Protein 4EBG (pdb70)

Solvent-accessible surface area: 11412 Å² total

Nearest PDB structures (foldseek):
  4ebg-assembly1_A  TM=1.006E+00  e=3.855E-14  Staphylococcus aureus subsp. aureus Mu50
  7q3d-assembly1_A  TM=6.607E-01  e=1.659E+00  Homo sapiens
  8xbt-assembly1_N  TM=6.446E-01  e=2.262E+00  Homo sapiens
  2z43-assembly3_C  TM=5.749E-01  e=6.103E+00  Saccharolobus solfataricus P2
  4ebg-assembly1_A  TM=1.011E+00  e=1.155E-15  Staphylococcus aureus subsp. aureus Mu50

Secondary structure (DSSP, 8-state):
--HHHHHHHHHHHH--HHHHHHSTTB--S--GGGSEEEEEGGGTEEEEE---BTT----EEEEEEETTEEEE-TTS-TTT---S--SEEEE---/--HHHHHHHHHHHH--HHHHHHSTTB-S---GGGSEEEEEGGGTEEEEE---BTT----EEEEEEETTEEEE-TTS-TTT---S--SEEEE-----

B-factor: mean 19.64, std 8.48, range [7.22, 56.94]

CATH classification: 3.10.450.560

Radius of gyration: 19.84 Å; Cα contacts (8 Å, |Δi|>4): 373; chains: 2; bounding box: 35×47×58 Å

Sequence (190 aa):
GYQKDIDKKVYKEQNQNKIIASSKKVQQNTIIKTDIKKQEEDSNTHVYKDDGKKVIVIGIQLYKDRREKYYFAYEIKDGKAEEINREIDPIKYKDHKADYEDEENVEGYQKKDIDKVYKEQNQNKKIIASSKVQQNTIKTDIKQEDSNTHVYKDGKVIVIGIQLYKKDDRREKYYFAYEIKKDGKAEINREIDPIKYKDHKADYEDENVEEVE

InterPro domains:
  IPR028075 Domain of unknown function with cystatin-like fold DUF4467 [PF14729] (25-118)

Organism: Staphylococcus aureus (strain Mu50 / ATCC 700699) (NCBI:txid158878)

Structure (mmCIF, N/CA/C/O backbone):
data_4EBG
#
_entry.id   4EBG
#
_cell.length_a   32.244
_cell.length_b   35.058
_cell.length_c   50.073
_cell.angle_alpha   86.060
_cell.angle_beta   79.660
_cell.angle_gamma   71.600
#
_symmetry.space_group_name_H-M   'P 1'
#
loop_
_entity.id
_entity.type
_entity.pdbx_description
1 polymer 'Uncharacterized protein'
2 non-polymer 1,2-ETHANEDIOL
3 non-polymer 'PHOSPHATE ION'
4 water water
#
loop_
_atom_site.group_PDB
_atom_site.id
_atom_site.type_symbol
_atom_site.label_atom_id
_atom_site.label_alt_id
_atom_site.label_comp_id
_atom_site.label_asym_id
_atom_site.label_entity_id
_atom_site.label_seq_id
_atom_site.pdbx_PDB_ins_code
_atom_site.Cartn_x
_atom_site.Cartn_y
_atom_site.Cartn_z
_atom_site.occupancy
_atom_site.B_iso_or_equiv
_atom_site.auth_seq_id
_atom_site.auth_comp_id
_atom_site.auth_asym_id
_atom_site.auth_atom_id
_atom_site.pdbx_PDB_model_num
ATOM 1 N N . GLY A 1 1 ? 25.630 11.854 33.500 1.00 29.44 0 GLY A N 1
ATOM 2 C CA . GLY A 1 1 ? 26.064 12.638 32.316 1.00 25.26 0 GLY A CA 1
ATOM 3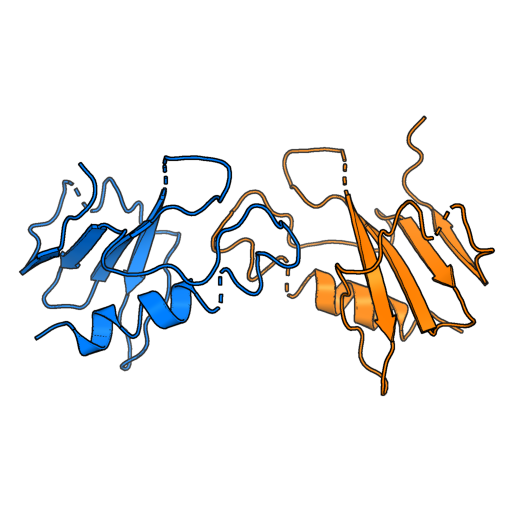 C C . GLY A 1 1 ? 25.762 11.963 31.001 1.00 19.67 0 GLY A C 1
ATOM 4 O O . GLY A 1 1 ? 25.223 10.845 30.935 1.00 23.57 0 GLY A O 1
ATOM 5 N N . TYR A 1 2 ? 26.107 12.670 29.918 1.00 17.74 25 TYR A N 1
ATOM 6 C CA . TYR A 1 2 ? 25.789 12.211 28.574 1.00 14.09 25 TYR A CA 1
ATOM 7 C C . TYR A 1 2 ? 27.015 11.979 27.706 1.00 14.09 25 TYR A C 1
ATOM 8 O O . TYR A 1 2 ? 26.869 11.620 26.543 1.00 14.28 25 TYR A O 1
ATOM 17 N N . GLN A 1 3 ? 28.222 12.176 28.237 1.00 13.49 26 GLN A N 1
ATOM 18 C CA . GLN A 1 3 ? 29.415 12.106 27.371 1.00 13.17 26 GLN A CA 1
ATOM 19 C C . GLN A 1 3 ? 29.619 10.694 26.794 1.00 12.53 26 GLN A C 1
ATOM 20 O O . GLN A 1 3 ? 30.082 10.524 25.675 1.00 12.94 26 GLN A O 1
ATOM 26 N N . LYS A 1 4 ? 29.361 9.663 27.586 1.00 11.82 27 LYS A N 1
ATOM 27 C CA . LYS A 1 4 ? 29.504 8.296 27.089 1.00 12.86 27 LYS A CA 1
ATOM 28 C C . LYS A 1 4 ? 28.641 8.097 25.853 1.00 13.40 27 LYS A C 1
ATOM 29 O O . LYS A 1 4 ? 29.079 7.543 24.851 1.00 14.83 27 LYS A O 1
ATOM 35 N N . ASP A 1 5 ? 27.414 8.595 25.915 1.00 11.35 28 ASP A N 1
ATOM 36 C CA . ASP A 1 5 ? 26.531 8.416 24.782 1.00 11.69 28 ASP A CA 1
ATOM 37 C C . ASP A 1 5 ? 26.887 9.345 23.643 1.00 9.66 28 ASP A C 1
ATOM 38 O O . ASP A 1 5 ? 26.750 8.979 22.479 1.00 10.79 28 ASP A O 1
ATOM 43 N N . ILE A 1 6 ? 27.290 10.577 23.919 1.00 10.02 29 ILE A N 1
ATOM 44 C CA . ILE A 1 6 ? 27.745 11.473 22.816 1.00 9.85 29 ILE A CA 1
ATOM 45 C C . ILE A 1 6 ? 28.920 10.812 22.091 1.00 10.04 29 ILE A C 1
ATOM 46 O O . ILE A 1 6 ? 28.996 10.802 20.858 1.00 9.97 29 ILE A O 1
ATOM 51 N N . ASP A 1 7 ? 29.846 10.238 22.833 1.00 10.96 30 ASP A N 1
ATOM 52 C CA . ASP A 1 7 ? 30.963 9.562 22.224 1.00 11.30 30 ASP A CA 1
ATOM 53 C C . ASP A 1 7 ? 30.518 8.397 21.358 1.00 10.96 30 ASP A C 1
ATOM 54 O O . ASP A 1 7 ? 31.052 8.206 20.262 1.00 11.89 30 ASP A O 1
ATOM 59 N N . LYS A 1 8 ? 29.536 7.633 21.802 1.00 11.79 31 LYS A N 1
ATOM 60 C CA A LYS A 1 8 ? 28.998 6.538 20.984 0.40 11.93 31 LYS A CA 1
ATOM 61 C CA B LYS A 1 8 ? 29.020 6.539 20.972 0.60 11.59 31 LYS A CA 1
ATOM 62 C C . LYS A 1 8 ? 28.425 7.085 19.662 1.00 11.24 31 LYS A C 1
ATOM 63 O O . LYS A 1 8 ? 28.549 6.480 18.610 1.00 11.35 31 LYS A O 1
ATOM 74 N N . VAL A 1 9 ? 27.745 8.231 19.728 1.00 10.05 32 VAL A N 1
ATOM 75 C CA . VAL A 1 9 ? 27.148 8.834 18.535 1.00 10.07 32 VAL A CA 1
ATOM 76 C C . VAL A 1 9 ? 28.228 9.245 17.549 1.00 11.25 32 VAL A C 1
ATOM 77 O O . VAL A 1 9 ? 28.122 8.941 16.370 1.00 10.72 32 VAL A O 1
ATOM 81 N N . TYR A 1 10 ? 29.263 9.964 18.010 1.00 11.03 33 TYR A N 1
ATOM 82 C CA . TYR A 1 10 ? 30.352 10.378 17.086 1.00 10.78 33 TYR A CA 1
ATOM 83 C C . TYR A 1 10 ? 31.080 9.171 16.524 1.00 10.80 33 TYR A C 1
ATOM 84 O O . TYR A 1 10 ? 31.483 9.159 15.380 1.00 11.77 33 TYR A O 1
ATOM 93 N N . LYS A 1 11 ? 31.263 8.107 17.302 1.00 11.27 34 LYS A N 1
ATOM 94 C CA . LYS A 1 11 ? 31.938 6.897 16.858 1.00 12.19 34 LYS A CA 1
ATOM 95 C C . LYS A 1 11 ? 31.111 6.328 15.699 1.00 12.15 34 LYS A C 1
ATOM 96 O O . LYS A 1 11 ? 31.636 5.968 14.668 1.00 13.55 34 LYS A O 1
ATOM 102 N N . GLU A 1 12 ? 29.807 6.202 15.913 1.00 12.35 35 GLU A N 1
ATOM 103 C CA . GLU A 1 12 ? 28.918 5.665 14.884 1.00 11.87 35 GLU A CA 1
ATOM 104 C C . GLU A 1 12 ? 28.884 6.530 13.636 1.00 11.13 35 GLU A C 1
ATOM 105 O O . GLU A 1 12 ? 28.959 6.019 12.528 1.00 12.08 35 GLU A O 1
ATOM 111 N N . GLN A 1 13 ? 28.792 7.837 13.809 1.00 11.74 36 GLN A N 1
ATOM 112 C CA . GLN A 1 13 ? 28.786 8.729 12.651 1.00 11.65 36 GLN A CA 1
ATOM 113 C C . GLN A 1 13 ? 30.075 8.547 11.868 1.00 12.87 36 GLN A C 1
ATOM 114 O O . GLN A 1 13 ? 30.054 8.480 10.633 1.00 13.47 36 GLN A O 1
ATOM 120 N N . ASN A 1 14 ? 31.200 8.474 12.556 1.00 11.47 37 ASN A N 1
ATOM 121 C CA . ASN A 1 14 ? 32.491 8.300 11.885 1.00 12.27 37 ASN A CA 1
ATOM 122 C C . ASN A 1 14 ? 32.652 6.991 11.182 1.00 12.23 37 ASN A C 1
ATOM 123 O O . ASN A 1 14 ? 33.210 6.943 10.108 1.00 13.44 37 ASN A O 1
ATOM 128 N N . GLN A 1 15 ? 32.108 5.929 11.754 1.00 13.55 38 GLN A N 1
ATOM 129 C CA . GLN A 1 15 ? 32.137 4.606 11.109 1.00 14.56 38 GLN A CA 1
ATOM 130 C C . GLN A 1 15 ? 31.356 4.646 9.799 1.00 14.29 38 GLN A C 1
ATOM 131 O O . GLN A 1 15 ? 31.809 4.153 8.738 1.00 15.40 38 GLN A O 1
ATOM 150 N N . ASN A 1 17 ? 30.584 7.398 8.064 1.00 13.28 40 ASN A N 1
ATOM 151 C CA . ASN A 1 17 ? 31.241 8.337 7.116 1.00 13.12 40 ASN A CA 1
ATOM 152 C C . ASN A 1 17 ? 32.456 7.715 6.452 1.00 13.61 40 ASN A C 1
ATOM 153 O O . ASN A 1 17 ? 32.705 7.960 5.273 1.00 14.20 40 ASN A O 1
ATOM 158 N N . LYS A 1 18 ? 33.171 6.894 7.177 1.00 14.17 41 LYS A N 1
ATOM 159 C CA . LYS A 1 18 ? 34.321 6.208 6.606 1.00 14.38 41 LYS A CA 1
ATOM 160 C C . LYS A 1 18 ? 33.906 5.328 5.426 1.00 15.33 41 LYS A C 1
ATOM 161 O O . LYS A 1 18 ? 34.571 5.316 4.387 1.00 17.93 41 LYS A O 1
ATOM 167 N N . ILE A 1 19 ? 32.856 4.551 5.615 1.00 15.12 42 ILE A N 1
ATOM 168 C CA A ILE A 1 19 ? 32.318 3.717 4.533 0.40 14.26 42 ILE A CA 1
ATOM 169 C CA B ILE A 1 19 ? 32.396 3.706 4.534 0.60 14.08 42 ILE A CA 1
ATOM 170 C C . ILE A 1 19 ? 31.830 4.570 3.408 1.00 13.75 42 ILE A C 1
ATOM 171 O O . ILE A 1 19 ? 32.098 4.321 2.234 1.00 15.48 42 ILE A O 1
ATOM 180 N N . ALA A 1 20 ? 31.010 5.558 3.736 1.00 14.09 43 ALA A N 1
ATOM 181 C CA . ALA A 1 20 ? 30.425 6.438 2.760 1.00 14.23 43 ALA A CA 1
ATOM 182 C C . ALA A 1 20 ? 31.483 7.084 1.883 1.00 13.46 43 ALA A C 1
ATOM 183 O O . ALA A 1 20 ? 31.268 7.215 0.669 1.00 14.94 43 ALA A O 1
ATOM 185 N N . SER A 1 21 ? 32.602 7.460 2.477 1.00 13.84 44 SER A N 1
ATOM 186 C CA A SER A 1 21 ? 33.678 8.159 1.764 0.50 14.08 44 SER A CA 1
ATOM 187 C CA B SER A 1 21 ? 33.621 8.184 1.715 0.50 14.49 44 SER A CA 1
ATOM 188 C C . SER A 1 21 ? 34.333 7.289 0.686 1.00 13.72 44 SER A C 1
ATOM 189 O O . SER A 1 21 ? 34.962 7.803 -0.216 1.00 15.49 44 SER A O 1
ATOM 194 N N . LYS A 1 22 ? 34.178 5.967 0.808 1.00 13.33 45 LYS A N 1
ATOM 195 C CA A LYS A 1 22 ? 34.682 5.049 -0.210 0.50 14.59 45 LYS A CA 1
ATOM 196 C CA B LYS A 1 22 ? 34.684 5.041 -0.206 0.50 14.62 45 LYS A CA 1
ATOM 197 C C . LYS A 1 22 ? 33.908 5.160 -1.503 1.00 14.37 45 LYS A C 1
ATOM 198 O O . LYS A 1 22 ? 34.475 4.960 -2.570 1.00 17.09 45 LYS A O 1
ATOM 209 N N . VAL A 1 23 ? 32.623 5.523 -1.410 1.00 13.88 46 VAL A N 1
ATOM 210 C CA . VAL A 1 23 ? 31.815 5.610 -2.609 1.00 14.27 46 VAL A CA 1
ATOM 211 C C . VAL A 1 23 ? 31.565 7.041 -3.012 1.00 14.70 46 VAL A C 1
ATOM 212 O O . VAL A 1 23 ? 31.198 7.258 -4.154 1.00 17.63 46 VAL A O 1
ATOM 216 N N . GLN A 1 24 ? 31.689 8.006 -2.090 1.00 14.55 47 GLN A N 1
ATOM 217 C CA A GLN A 1 24 ? 31.447 9.379 -2.362 0.50 15.27 47 GLN A CA 1
ATOM 218 C CA B GLN A 1 24 ? 31.476 9.438 -2.394 0.50 14.41 47 GLN A CA 1
ATOM 219 C C . GLN A 1 24 ? 32.521 10.160 -1.592 1.00 15.60 47 GLN A C 1
ATOM 220 O O . GLN A 1 24 ? 32.355 10.507 -0.412 1.00 16.23 47 GLN A O 1
ATOM 231 N N . ASN A 1 25 ? 33.675 10.394 -2.225 1.00 17.26 48 ASN A N 1
ATOM 232 C CA . ASN A 1 25 ? 34.853 10.814 -1.483 1.00 17.21 48 ASN A CA 1
ATOM 233 C C . ASN A 1 25 ? 34.884 12.234 -1.036 1.00 17.23 48 ASN A C 1
ATOM 234 O O . ASN A 1 25 ? 35.890 12.646 -0.472 1.00 18.37 48 ASN A O 1
ATOM 239 N N . THR A 1 26 ? 33.814 12.987 -1.271 1.00 18.22 49 THR A N 1
ATOM 240 C CA . THR A 1 26 ? 33.697 14.311 -0.644 1.00 19.30 49 THR A CA 1
ATOM 241 C C . THR A 1 26 ? 33.158 14.223 0.796 1.00 19.04 49 THR A C 1
ATOM 242 O O . THR A 1 26 ? 33.222 15.221 1.496 1.00 21.85 49 THR A O 1
ATOM 246 N N . ILE A 1 27 ? 32.700 13.048 1.237 1.00 18.50 50 ILE A N 1
ATOM 247 C CA A ILE A 1 27 ? 32.259 12.866 2.626 0.50 17.99 50 ILE A CA 1
ATOM 248 C CA B ILE A 1 27 ? 32.249 12.904 2.616 0.50 17.60 50 ILE A CA 1
ATOM 249 C C . ILE A 1 27 ? 33.455 12.951 3.559 1.00 18.31 50 ILE A C 1
ATOM 250 O O . ILE A 1 27 ? 34.469 12.251 3.377 1.00 19.01 50 ILE A O 1
ATOM 259 N N . LYS A 1 28 ? 33.350 13.798 4.574 1.00 17.41 51 LYS A N 1
ATOM 260 C CA . LYS A 1 28 ? 34.429 14.044 5.493 1.00 18.31 51 LYS A CA 1
ATOM 261 C C . LYS A 1 28 ? 34.493 12.941 6.534 1.00 18.43 51 LYS A C 1
ATOM 262 O O . LYS A 1 28 ? 33.455 12.496 7.067 1.00 17.23 51 LYS A O 1
ATOM 268 N N . THR A 1 29 ? 35.697 12.527 6.853 1.00 18.85 52 THR A N 1
ATOM 269 C CA . THR A 1 29 ? 35.886 11.488 7.848 1.00 17.57 52 THR A CA 1
ATOM 270 C C . THR A 1 29 ? 36.480 12.046 9.151 1.00 19.44 52 THR A C 1
ATOM 271 O O . THR A 1 29 ? 36.950 13.180 9.204 1.00 21.95 52 THR A O 1
ATOM 275 N N . ASP A 1 30 ? 36.437 11.262 10.210 1.00 21.49 53 ASP A N 1
ATOM 276 C CA . ASP A 1 30 ? 37.053 11.672 11.490 1.00 21.71 53 ASP A CA 1
ATOM 277 C C . ASP A 1 30 ? 36.587 13.044 12.002 1.00 20.34 53 ASP A C 1
ATOM 278 O O . ASP A 1 30 ? 37.342 13.937 12.385 1.00 22.61 53 ASP A O 1
ATOM 283 N N . ILE A 1 31 ? 35.279 13.139 12.046 1.00 16.14 54 ILE A N 1
ATOM 284 C CA . ILE A 1 31 ? 34.561 14.254 12.574 1.00 15.60 54 ILE A CA 1
ATOM 285 C C . ILE A 1 31 ? 34.745 14.374 14.081 1.00 15.80 54 ILE A C 1
ATOM 286 O O . ILE A 1 31 ? 34.570 13.392 14.762 1.00 17.41 54 ILE A O 1
ATOM 291 N N . LYS A 1 32 ? 35.053 15.574 14.555 1.00 15.34 55 LYS A N 1
ATOM 292 C CA A LYS A 1 32 ? 35.282 15.778 15.990 0.50 15.08 55 LYS A CA 1
ATOM 293 C CA B LYS A 1 32 ? 35.328 15.864 15.972 0.50 15.46 55 LYS A CA 1
ATOM 294 C C . LYS A 1 32 ? 34.182 16.612 16.608 1.00 14.36 55 LYS A C 1
ATOM 295 O O . LYS A 1 32 ? 33.647 17.561 16.007 1.00 15.69 55 LYS A O 1
ATOM 306 N N . GLN A 1 33 ? 33.809 16.224 17.830 1.00 16.37 56 GLN A N 1
ATOM 307 C CA . GLN A 1 33 ? 32.793 16.936 18.587 1.00 16.87 56 GLN A CA 1
ATOM 308 C C . GLN A 1 33 ? 33.072 18.437 18.737 1.00 17.72 56 GLN A C 1
ATOM 309 O O . GLN A 1 33 ? 32.162 19.261 18.654 1.00 17.05 56 GLN A O 1
ATOM 315 N N . GLU A 1 34 ? 34.344 18.781 18.930 1.00 18.98 57 GLU A N 1
ATOM 316 C CA A GLU A 1 34 ? 34.778 20.197 19.073 0.50 21.13 57 GLU A CA 1
ATOM 317 C CA B GLU A 1 34 ? 34.780 20.186 19.068 0.50 21.14 57 GLU A CA 1
ATOM 318 C C . GLU A 1 34 ? 34.562 21.052 17.816 1.00 21.90 57 GLU A C 1
ATOM 319 O O . GLU A 1 34 ? 34.527 22.294 17.883 1.00 22.93 57 GLU A O 1
ATOM 330 N N . ASP A 1 35 ? 34.430 20.418 16.674 1.00 19.65 58 ASP A N 1
ATOM 331 C CA . ASP A 1 35 ? 34.102 21.121 15.433 1.00 18.80 58 ASP A CA 1
ATOM 332 C C . ASP A 1 35 ? 32.656 21.041 15.001 1.00 16.66 58 ASP A C 1
ATOM 333 O O . ASP A 1 35 ? 32.321 21.378 13.856 1.00 17.92 58 ASP A O 1
ATOM 338 N N . SER A 1 36 ? 31.807 20.567 15.925 1.00 16.09 59 SER A N 1
ATOM 339 C CA . SER A 1 36 ? 30.440 20.231 15.627 1.00 15.87 59 SER A CA 1
ATOM 340 C C . SER A 1 36 ? 29.531 20.802 16.692 1.00 14.35 59 SER A C 1
ATOM 341 O O . SER A 1 36 ? 30.002 21.368 17.694 1.00 16.82 59 SER A O 1
ATOM 344 N N . ASN A 1 37 ? 28.234 20.717 16.462 1.00 14.47 60 ASN A N 1
ATOM 345 C CA . ASN A 1 37 ? 27.208 21.127 17.442 1.00 14.15 60 ASN A CA 1
ATOM 346 C C . ASN A 1 37 ? 26.527 19.857 17.932 1.00 12.21 60 ASN A C 1
ATOM 347 O O . ASN A 1 37 ? 26.197 18.989 17.128 1.00 15.17 60 ASN A O 1
ATOM 352 N N . THR A 1 38 ? 26.333 19.771 19.252 1.00 12.30 61 THR A N 1
ATOM 353 C CA . THR A 1 38 ? 25.683 18.626 19.856 1.00 12.32 61 THR A CA 1
ATOM 354 C C . THR A 1 38 ? 24.635 19.106 20.832 1.00 11.59 61 THR A C 1
ATOM 355 O O . THR A 1 38 ? 24.900 20.006 21.648 1.00 13.54 61 THR A O 1
ATOM 359 N N . HIS A 1 39 ? 23.464 18.496 20.756 1.00 11.65 62 HIS A N 1
ATOM 360 C CA . HIS A 1 39 ? 22.373 18.728 21.684 1.00 11.77 62 HIS A CA 1
ATOM 361 C C . HIS A 1 39 ? 21.826 17.400 22.131 1.00 10.16 62 HIS A C 1
ATOM 362 O O . HIS A 1 39 ? 21.611 16.535 21.340 1.00 11.16 62 HIS A O 1
ATOM 369 N N . VAL A 1 40 ? 21.588 17.296 23.450 1.00 9.97 63 VAL A N 1
ATOM 370 C CA . VAL A 1 40 ? 21.022 16.112 24.072 1.00 10.24 63 VAL A CA 1
ATOM 371 C C . VAL A 1 40 ? 19.615 16.422 24.581 1.00 10.09 63 VAL A C 1
ATOM 372 O O . VAL A 1 40 ? 19.380 17.469 25.190 1.00 11.26 63 VAL A O 1
ATOM 376 N N . TYR A 1 41 ? 18.700 15.519 24.305 1.00 10.63 64 TYR A N 1
ATOM 377 C CA . TYR A 1 41 ? 17.293 15.624 24.673 1.00 10.98 64 TYR A CA 1
ATOM 378 C C . TYR A 1 41 ? 16.837 14.395 25.371 1.00 11.09 64 TYR A C 1
ATOM 379 O O . TYR A 1 41 ? 17.452 13.321 25.305 1.00 11.63 64 TYR A O 1
ATOM 388 N N . LYS A 1 42 ? 15.702 14.503 26.056 1.00 13.66 65 LYS A N 1
ATOM 389 C CA . LYS A 1 42 ? 15.035 13.375 26.679 1.00 15.96 65 LYS A CA 1
ATOM 390 C C . LYS A 1 42 ? 15.968 12.585 27.589 1.00 14.42 65 LYS A C 1
ATOM 391 O O . LYS A 1 42 ? 16.018 11.344 27.564 1.00 15.53 65 LYS A O 1
ATOM 397 N N . ASP A 1 43 ? 16.677 13.337 28.431 1.00 16.14 66 ASP A N 1
ATOM 398 C CA A ASP A 1 43 ? 17.631 12.775 29.359 0.70 19.30 66 ASP A CA 1
ATOM 399 C CA B ASP A 1 43 ? 17.655 12.803 29.376 0.30 17.96 66 ASP A CA 1
ATOM 400 C C . ASP A 1 43 ? 18.598 11.798 28.710 1.00 16.66 66 ASP A C 1
ATOM 401 O O . ASP A 1 43 ? 18.995 10.808 29.320 1.00 19.71 66 ASP A O 1
ATOM 410 N N . GLY A 1 44 ? 18.997 12.103 27.462 1.00 14.49 67 GLY A N 1
ATOM 411 C CA . GLY A 1 44 ? 19.975 11.317 26.781 1.00 15.88 67 GLY A CA 1
ATOM 412 C C . GLY A 1 44 ? 19.434 10.336 25.760 1.00 13.65 67 GLY A C 1
ATOM 413 O O . GLY A 1 44 ? 20.226 9.691 25.063 1.00 15.62 67 GLY A O 1
ATOM 414 N N . LYS A 1 45 ? 18.115 10.210 25.635 1.00 13.34 68 LYS A N 1
ATOM 415 C CA A LYS A 1 45 ? 17.511 9.241 24.702 0.50 13.22 68 LYS A CA 1
ATOM 416 C CA B LYS A 1 45 ? 17.574 9.218 24.712 0.50 13.46 68 LYS A CA 1
ATOM 417 C C . LYS A 1 45 ? 17.668 9.650 23.245 1.00 12.46 68 LYS A 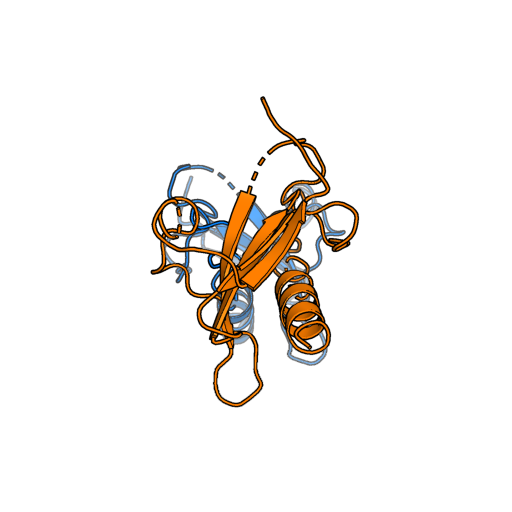C 1
ATOM 418 O O . LYS A 1 45 ? 17.642 8.806 22.364 1.00 13.51 68 LYS A O 1
ATOM 429 N N . VAL A 1 46 ? 17.750 10.964 23.015 1.00 10.85 69 VAL A N 1
ATOM 430 C CA . VAL A 1 46 ? 17.893 11.476 21.658 1.00 11.84 69 VAL A CA 1
ATOM 431 C C . VAL A 1 46 ? 19.030 12.484 21.672 1.00 10.84 69 VAL A C 1
ATOM 432 O O . VAL A 1 46 ? 19.079 13.360 22.533 1.00 11.64 69 VAL A O 1
ATOM 436 N N . ILE A 1 47 ? 19.943 12.360 20.711 1.00 9.83 70 ILE A N 1
ATOM 437 C CA . ILE A 1 47 ? 21.094 13.222 20.552 1.00 9.72 70 ILE A CA 1
ATOM 438 C C . ILE A 1 47 ? 21.128 13.709 19.127 1.00 9.55 70 ILE A C 1
ATOM 439 O O . ILE A 1 47 ? 21.044 12.887 18.226 1.00 10.84 70 ILE A O 1
ATOM 444 N N . VAL A 1 48 ? 21.174 15.017 18.930 1.00 10.10 71 VAL A N 1
ATOM 445 C CA . VAL A 1 48 ? 21.218 15.581 17.595 1.00 10.71 71 VAL A CA 1
ATOM 446 C C . VAL A 1 48 ? 22.541 16.279 17.410 1.00 10.20 71 VAL A C 1
ATOM 447 O O . VAL A 1 48 ? 22.960 17.095 18.243 1.00 12.03 71 VAL A O 1
ATOM 451 N N . ILE A 1 49 ? 23.228 15.924 16.333 1.00 10.74 72 ILE A N 1
ATOM 452 C CA . ILE A 1 49 ? 24.516 16.477 15.987 1.00 12.16 72 ILE A CA 1
ATOM 453 C C . ILE A 1 49 ? 24.454 17.196 14.668 1.00 12.60 72 ILE A C 1
ATOM 454 O O . ILE A 1 49 ? 23.728 16.834 13.752 1.00 13.23 72 ILE A O 1
ATOM 459 N N . GLY A 1 50 ? 25.210 18.267 14.637 1.00 13.44 73 GLY A N 1
ATOM 460 C CA . GLY A 1 50 ? 25.423 19.055 13.419 1.00 14.04 73 GLY A CA 1
ATOM 461 C C . GLY A 1 50 ? 26.879 19.068 13.054 1.00 13.19 73 GLY A C 1
ATOM 462 O O . GLY A 1 50 ? 27.725 19.474 13.869 1.00 14.15 73 GLY A O 1
ATOM 463 N N . ILE A 1 51 ? 27.187 18.591 11.845 1.00 13.49 74 ILE A N 1
ATOM 464 C CA . ILE A 1 51 ? 28.548 18.311 11.476 1.00 13.45 74 ILE A CA 1
ATOM 465 C C . ILE A 1 51 ? 28.849 18.845 10.068 1.00 13.16 74 ILE A C 1
ATOM 466 O O . ILE A 1 51 ? 27.952 19.012 9.222 1.00 13.91 74 ILE A O 1
ATOM 471 N N . GLN A 1 52 ? 30.137 19.053 9.818 1.00 15.19 75 GLN A N 1
ATOM 472 C CA . GLN A 1 52 ? 30.622 19.327 8.456 1.00 16.13 75 GLN A CA 1
ATOM 473 C C . GLN A 1 52 ? 30.705 18.027 7.679 1.00 16.84 75 GLN A C 1
ATOM 474 O O . GLN A 1 52 ? 31.733 17.373 7.638 1.00 18.24 75 GLN A O 1
ATOM 480 N N . LEU A 1 53 ? 29.592 17.645 7.087 1.00 15.87 76 LEU A N 1
ATOM 481 C CA . LEU A 1 53 ? 29.487 16.353 6.391 1.00 16.19 76 LEU A CA 1
ATOM 482 C C . LEU A 1 53 ? 30.409 16.265 5.180 1.00 14.47 76 LEU A C 1
ATOM 483 O O . LEU A 1 53 ? 30.916 15.195 4.858 1.00 16.95 76 LEU A O 1
ATOM 488 N N . TYR A 1 54 ? 30.579 17.377 4.492 1.00 15.52 77 TYR A N 1
ATOM 489 C CA . TYR A 1 54 ? 31.304 17.396 3.223 1.00 16.56 77 TYR A CA 1
ATOM 490 C C . TYR A 1 54 ? 32.571 18.198 3.343 1.00 18.62 77 TYR A C 1
ATOM 491 O O . TYR A 1 54 ? 32.558 19.287 3.873 1.00 20.15 77 TYR A O 1
ATOM 500 N N . LYS A 1 55 ? 33.655 17.638 2.814 1.00 20.34 78 LYS A N 1
ATOM 501 C CA . LYS A 1 55 ? 34.931 18.341 2.710 1.00 23.16 78 LYS A CA 1
ATOM 502 C C . LYS A 1 55 ? 34.816 19.626 1.869 1.00 23.25 78 LYS A C 1
ATOM 503 O O . LYS A 1 55 ? 35.515 20.601 2.129 1.00 28.34 78 LYS A O 1
ATOM 509 N N . ASP A 1 56 ? 33.929 19.622 0.871 1.00 26.32 79 ASP A N 1
ATOM 510 C CA . ASP A 1 56 ? 33.811 20.741 -0.075 1.00 30.05 79 ASP A CA 1
ATOM 511 C C . ASP A 1 56 ? 32.655 21.729 0.225 1.00 29.22 79 ASP A C 1
ATOM 512 O O . ASP A 1 56 ? 32.437 22.672 -0.553 1.00 33.10 79 ASP A O 1
ATOM 517 N N . ARG A 1 57 ? 31.961 21.558 1.362 1.00 28.42 80 ARG A N 1
ATOM 518 C CA A ARG A 1 57 ? 30.941 22.515 1.845 0.50 26.92 80 ARG A CA 1
ATOM 519 C CA B ARG A 1 57 ? 30.971 22.537 1.842 0.50 27.81 80 ARG A CA 1
ATOM 520 C C . ARG A 1 57 ? 31.206 22.920 3.316 1.00 26.69 80 ARG A C 1
ATOM 521 O O . ARG A 1 57 ? 31.521 22.087 4.137 1.00 25.36 80 ARG A O 1
ATOM 536 N N . GLU A 1 58 ? 31.048 24.208 3.640 1.00 25.60 81 GLU A N 1
ATOM 537 C CA . GLU A 1 58 ? 31.169 24.738 5.023 1.00 26.94 81 GLU A CA 1
ATOM 538 C C . GLU A 1 58 ? 29.927 24.389 5.889 1.00 25.53 81 GLU A C 1
ATOM 539 O O . GLU A 1 58 ? 29.972 24.380 7.123 1.00 27.83 81 GLU A O 1
ATOM 545 N N . LYS A 1 59 ? 28.840 24.090 5.196 1.00 23.76 82 LYS A N 1
ATOM 546 C CA . LYS A 1 59 ? 27.514 23.910 5.741 1.00 23.50 82 LYS A CA 1
ATOM 547 C C . LYS A 1 59 ? 27.469 22.767 6.758 1.00 19.88 82 LYS A C 1
ATOM 548 O O . LYS A 1 59 ? 28.097 21.719 6.569 1.00 18.89 82 LYS A O 1
ATOM 572 N N . TYR A 1 61 ? 25.369 19.859 8.564 1.00 16.48 84 TYR A N 1
ATOM 573 C CA . TYR A 1 61 ? 24.310 18.901 8.289 1.00 14.53 84 TYR A CA 1
ATOM 574 C C . TYR A 1 61 ? 23.969 18.189 9.595 1.00 13.18 84 TYR A C 1
ATOM 575 O O . TYR A 1 61 ? 24.878 17.848 10.363 1.00 15.14 84 TYR A O 1
ATOM 584 N N . TYR A 1 62 ? 22.701 17.977 9.816 1.00 14.47 85 TYR A N 1
ATOM 585 C CA . TYR A 1 62 ? 22.202 17.492 11.086 1.00 14.50 85 TYR A CA 1
ATOM 586 C C . TYR A 1 62 ? 21.674 16.087 10.998 1.00 13.87 85 TYR A C 1
ATOM 587 O O . TYR A 1 62 ? 21.073 15.669 10.007 1.00 14.53 85 TYR A O 1
ATOM 596 N N . PHE A 1 63 ? 21.887 15.379 12.077 1.00 12.55 86 PHE A N 1
ATOM 597 C CA . PHE A 1 63 ? 21.503 14.011 12.192 1.00 11.73 86 PHE A CA 1
ATOM 598 C C . PHE A 1 63 ? 21.002 13.718 13.612 1.00 10.80 86 PHE A C 1
ATOM 599 O O . PHE A 1 63 ? 21.620 14.152 14.595 1.00 12.88 86 PHE A O 1
ATOM 607 N N . ALA A 1 64 ? 19.902 12.973 13.721 1.00 12.36 87 ALA A N 1
ATOM 608 C CA . ALA A 1 64 ? 19.345 12.605 15.009 1.00 10.40 87 ALA A CA 1
ATOM 609 C C . ALA A 1 64 ? 19.651 11.148 15.296 1.00 10.63 87 ALA A C 1
ATOM 610 O O . ALA A 1 64 ? 19.463 10.264 14.420 1.00 12.25 8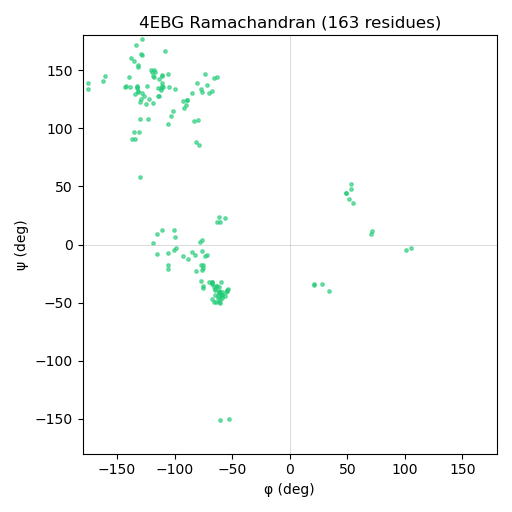7 ALA A O 1
ATOM 612 N N . TYR A 1 65 ? 20.077 10.885 16.522 1.00 10.67 88 TYR A N 1
ATOM 613 C CA . TYR A 1 65 ? 20.372 9.564 16.998 1.00 10.73 88 TYR A CA 1
ATOM 614 C C . TYR A 1 65 ? 19.492 9.247 18.196 1.00 10.31 88 TYR A C 1
ATOM 615 O O . TYR A 1 65 ? 19.209 10.120 19.008 1.00 11.40 88 TYR A O 1
ATOM 624 N N . GLU A 1 66 ? 19.197 7.961 18.331 1.00 11.39 89 GLU A N 1
ATOM 625 C CA . GLU A 1 66 ? 18.568 7.453 19.533 1.00 11.58 89 GLU A CA 1
ATOM 626 C C . GLU A 1 66 ? 19.526 6.538 20.255 1.00 12.09 89 GLU A C 1
ATOM 627 O O . GLU A 1 66 ? 20.287 5.809 19.604 1.00 14.03 89 GLU A O 1
ATOM 633 N N . ILE A 1 67 ? 19.527 6.577 21.597 1.00 11.86 90 ILE A N 1
ATOM 634 C CA . ILE A 1 67 ? 20.287 5.637 22.402 1.00 11.85 90 ILE A CA 1
ATOM 635 C C . ILE A 1 67 ? 19.310 4.616 22.904 1.00 12.79 90 ILE A C 1
ATOM 636 O O . ILE A 1 67 ? 18.348 4.941 23.634 1.00 13.93 90 ILE A O 1
ATOM 641 N N . LYS A 1 68 ? 19.515 3.389 22.437 1.00 13.11 91 LYS A N 1
ATOM 642 C CA . LYS A 1 68 ? 18.640 2.249 22.742 1.00 16.54 91 LYS A CA 1
ATOM 643 C C . LYS A 1 68 ? 19.529 1.066 23.094 1.00 15.87 91 LYS A C 1
ATOM 644 O O . LYS A 1 68 ? 20.457 0.745 22.348 1.00 16.07 91 LYS A O 1
ATOM 650 N N . ASP A 1 69 ? 19.248 0.418 24.221 1.00 14.20 92 ASP A N 1
ATOM 651 C CA . ASP A 1 69 ? 20.018 -0.761 24.655 1.00 17.28 92 ASP A CA 1
ATOM 652 C C . ASP A 1 69 ? 21.511 -0.434 24.722 1.00 16.43 92 ASP A C 1
ATOM 653 O O . ASP A 1 69 ? 22.364 -1.254 24.385 1.00 19.02 92 ASP A O 1
ATOM 658 N N . GLY A 1 70 ? 21.826 0.792 25.131 1.00 14.66 93 GLY A N 1
ATOM 659 C CA . GLY A 1 70 ? 23.230 1.224 25.219 1.00 14.47 93 GLY A CA 1
ATOM 660 C C . GLY A 1 70 ? 23.940 1.457 23.892 1.00 16.81 93 GLY A C 1
ATOM 661 O O . GLY A 1 70 ? 25.162 1.563 23.886 1.00 18.55 93 GLY A O 1
ATOM 662 N N . LYS A 1 71 ? 23.213 1.499 22.785 1.00 15.48 94 LYS A N 1
ATOM 663 C CA . LYS A 1 71 ? 23.794 1.710 21.437 1.00 14.96 94 LYS A CA 1
ATOM 664 C C . LYS A 1 71 ? 23.262 2.963 20.819 1.00 12.99 94 LYS A C 1
ATOM 665 O O . LYS A 1 71 ? 22.105 3.285 20.982 1.00 14.99 94 LYS A O 1
ATOM 671 N N . ALA A 1 72 ? 24.105 3.644 20.070 1.00 12.70 95 ALA A N 1
ATOM 672 C CA . ALA A 1 72 ? 23.708 4.826 19.310 1.00 12.57 95 ALA A CA 1
ATOM 673 C C . ALA A 1 72 ? 23.235 4.372 17.925 1.00 12.96 95 ALA A C 1
ATOM 674 O O . ALA A 1 72 ? 23.988 3.705 17.203 1.00 18.49 95 ALA A O 1
ATOM 676 N N . GLU A 1 73 ? 22.031 4.751 17.573 1.00 12.91 96 GLU A N 1
ATOM 677 C CA A GLU A 1 73 ? 21.436 4.356 16.295 0.40 15.68 96 GLU A CA 1
ATOM 678 C CA B GLU A 1 73 ? 21.411 4.336 16.326 0.60 15.24 96 GLU A CA 1
ATOM 679 C C . GLU A 1 73 ? 20.872 5.579 15.614 1.00 14.75 96 GLU A C 1
ATOM 680 O O . GLU A 1 73 ? 20.022 6.262 16.170 1.00 15.54 96 GLU A O 1
ATOM 691 N N . ILE A 1 74 ? 21.351 5.853 14.397 1.00 14.35 97 ILE A N 1
ATOM 692 C CA . ILE A 1 74 ? 20.887 6.976 13.629 1.00 14.00 97 ILE A CA 1
ATOM 693 C C . ILE A 1 74 ? 19.426 6.728 13.281 1.00 13.40 97 ILE A C 1
ATOM 694 O O . ILE A 1 74 ? 19.020 5.609 13.053 1.00 14.71 97 ILE A O 1
ATOM 699 N N . ASN A 1 75 ? 18.632 7.795 13.275 1.00 13.31 98 ASN A N 1
ATOM 700 C CA . ASN A 1 75 ? 17.271 7.725 12.868 1.00 14.02 98 ASN A CA 1
ATOM 701 C C . ASN A 1 75 ? 16.930 8.813 11.872 1.00 13.46 98 ASN A C 1
ATOM 702 O O . ASN A 1 75 ? 16.619 9.938 12.238 1.00 14.84 98 ASN A O 1
ATOM 707 N N . ARG A 1 76 ? 16.967 8.467 10.592 1.00 15.06 99 ARG A N 1
ATOM 708 C CA . ARG A 1 76 ? 16.682 9.408 9.512 1.00 15.91 99 ARG A CA 1
ATOM 709 C C . ARG A 1 76 ? 15.195 9.772 9.365 1.00 17.08 99 ARG A C 1
ATOM 710 O O . ARG A 1 76 ? 14.855 10.627 8.595 1.00 19.37 99 ARG A O 1
ATOM 718 N N . GLU A 1 77 ? 14.319 9.077 10.070 1.00 16.42 100 GLU A N 1
ATOM 719 C CA . GLU A 1 77 ? 12.915 9.446 10.085 1.00 19.09 100 GLU A CA 1
ATOM 720 C C . GLU A 1 77 ? 12.655 10.655 10.980 1.00 19.38 100 GLU A C 1
ATOM 721 O O . GLU A 1 77 ? 11.591 11.278 10.872 1.00 23.74 100 GLU A O 1
ATOM 727 N N . ILE A 1 78 ? 13.587 10.994 11.874 1.00 17.31 101 ILE A N 1
ATOM 728 C CA . ILE A 1 78 ? 13.458 12.211 12.672 1.00 18.54 101 ILE A CA 1
ATOM 729 C C . ILE A 1 78 ? 14.004 13.393 11.882 1.00 18.61 101 ILE A C 1
ATOM 730 O O . ILE A 1 78 ? 15.095 13.317 11.316 1.00 20.58 101 ILE A O 1
ATOM 735 N N . ASP A 1 79 ? 13.237 14.475 11.800 1.00 19.45 102 ASP A N 1
ATOM 736 C CA . ASP A 1 79 ? 13.696 15.726 11.216 1.00 17.91 102 ASP A CA 1
ATOM 737 C C . ASP A 1 79 ? 14.470 16.459 12.321 1.00 18.66 102 ASP A C 1
ATOM 738 O O . ASP A 1 79 ? 13.876 16.921 13.286 1.00 19.57 102 ASP A O 1
ATOM 743 N N . PRO A 1 80 ? 15.806 16.504 12.217 1.00 17.18 103 PRO A N 1
ATOM 744 C CA . PRO A 1 80 ? 16.570 16.958 13.381 1.00 16.71 103 PRO A CA 1
ATOM 745 C C . PRO A 1 80 ? 16.406 18.454 13.667 1.00 18.35 103 PRO A C 1
ATOM 746 O O . PRO A 1 80 ? 16.463 18.871 14.840 1.00 18.70 103 PRO A O 1
ATOM 750 N N . ILE A 1 81 ? 16.213 19.259 12.625 1.00 18.80 104 ILE A N 1
ATOM 751 C CA . ILE A 1 81 ? 16.103 20.713 12.794 1.00 21.92 104 ILE A CA 1
ATOM 752 C C . ILE A 1 81 ? 14.814 21.026 13.548 1.00 20.68 104 ILE A C 1
ATOM 753 O O . ILE A 1 81 ? 14.776 21.803 14.495 1.00 22.36 104 ILE A O 1
ATOM 758 N N . LYS A 1 82 ? 13.727 20.400 13.106 1.00 21.17 105 LYS A N 1
ATOM 759 C CA . LYS A 1 82 ? 12.463 20.480 13.799 1.00 21.11 105 LYS A CA 1
ATOM 760 C C . LYS A 1 82 ? 12.526 19.912 15.221 1.00 21.02 105 LYS A C 1
ATOM 761 O O . LYS A 1 82 ? 11.983 20.481 16.161 1.00 21.11 105 LYS A O 1
ATOM 767 N N . TYR A 1 83 ? 13.209 18.791 15.382 1.00 18.45 106 TYR A N 1
ATOM 768 C CA . TYR A 1 83 ? 13.360 18.191 16.731 1.00 17.46 106 TYR A CA 1
ATOM 769 C C . TYR A 1 83 ? 13.977 19.198 17.717 1.00 17.76 106 TYR A C 1
ATOM 770 O O . TYR A 1 83 ? 13.474 19.390 18.832 1.00 18.06 106 TYR A O 1
ATOM 787 N N . LYS A 1 85 ? 13.933 22.430 17.487 1.00 20.46 108 LYS A N 1
ATOM 788 C CA . LYS A 1 85 ? 13.029 23.572 17.674 1.00 22.72 108 LYS A CA 1
ATOM 789 C C . LYS A 1 85 ? 11.971 23.247 18.706 1.00 21.74 108 LYS A C 1
ATOM 790 O O . LYS A 1 85 ? 11.562 24.117 19.504 1.00 25.52 108 LYS A O 1
ATOM 796 N N . ASP A 1 86 ? 11.562 21.989 18.730 1.00 21.56 109 ASP A N 1
ATOM 797 C CA . ASP A 1 86 ? 10.411 21.541 19.464 1.00 23.74 109 ASP A CA 1
ATOM 798 C C . ASP A 1 86 ? 10.699 20.903 20.828 1.00 19.89 109 ASP A C 1
ATOM 799 O O . ASP A 1 86 ? 9.772 20.531 21.546 1.00 22.03 109 ASP A O 1
ATOM 804 N N . HIS A 1 87 ? 11.975 20.758 21.193 1.00 18.43 110 HIS A N 1
ATOM 805 C CA . HIS A 1 87 ? 12.327 20.127 22.462 1.00 18.00 110 HIS A CA 1
ATOM 806 C C .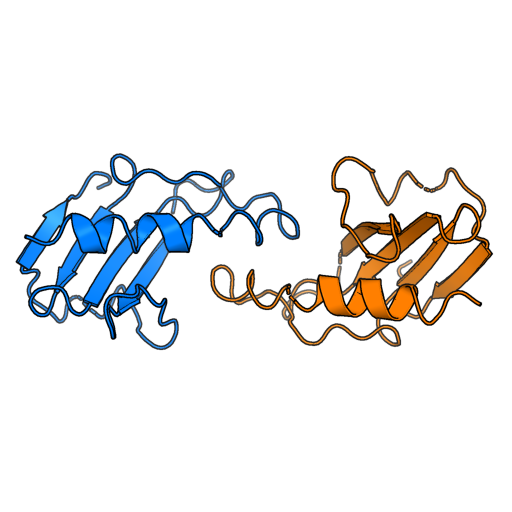 HIS A 1 87 ? 13.358 20.986 23.205 1.00 16.85 110 HIS A C 1
ATOM 807 O O . HIS A 1 87 ? 14.141 21.716 22.584 1.00 18.17 110 HIS A O 1
ATOM 814 N N . LYS A 1 88 ? 13.344 20.876 24.524 1.00 17.01 111 LYS A N 1
ATOM 815 C CA . LYS A 1 88 ? 14.273 21.566 25.401 1.00 16.57 111 LYS A CA 1
ATOM 816 C C . LYS A 1 88 ? 15.484 20.680 25.673 1.00 13.89 111 LYS A C 1
ATOM 817 O O . LYS A 1 88 ? 15.349 19.613 26.221 1.00 15.15 111 LYS A O 1
ATOM 823 N N . ALA A 1 89 ? 16.664 21.129 25.263 1.00 12.45 112 ALA A N 1
ATOM 824 C CA . ALA A 1 89 ? 17.879 20.329 25.437 1.00 13.02 112 ALA A CA 1
ATOM 825 C C . ALA A 1 89 ? 18.317 20.276 26.898 1.00 11.67 112 ALA A C 1
ATOM 826 O O . ALA A 1 89 ? 18.349 21.323 27.605 1.00 13.46 112 ALA A O 1
ATOM 828 N N . ASP A 1 90 ? 18.702 19.084 27.319 1.00 12.05 113 ASP A N 1
ATOM 829 C CA . ASP A 1 90 ? 19.346 18.866 28.614 1.00 11.93 113 ASP A CA 1
ATOM 830 C C . ASP A 1 90 ? 20.818 19.289 28.672 1.00 10.29 113 ASP A C 1
ATOM 831 O O . ASP A 1 90 ? 21.356 19.506 29.735 1.00 12.29 113 ASP A O 1
ATOM 836 N N . TYR A 1 91 ? 21.461 19.368 27.520 1.00 11.51 114 TYR A N 1
ATOM 837 C CA . TYR A 1 91 ? 22.867 19.662 27.389 1.00 11.65 114 TYR A CA 1
ATOM 838 C C . TYR A 1 91 ? 23.097 20.135 25.965 1.00 11.48 114 TYR A C 1
ATOM 839 O O . TYR A 1 91 ? 22.539 19.584 25.010 1.00 12.54 114 TYR A O 1
ATOM 848 N N . GLU A 1 92 ? 24.016 21.059 25.838 1.00 13.21 115 GLU A N 1
ATOM 849 C CA . GLU A 1 92 ? 24.408 21.572 24.554 1.00 14.29 115 GLU A CA 1
ATOM 850 C C . GLU A 1 92 ? 25.911 21.765 24.538 1.00 14.05 115 GLU A C 1
ATOM 851 O O . GLU A 1 92 ? 26.516 22.178 25.549 1.00 13.18 115 GLU A O 1
ATOM 857 N N . ASP A 1 93 ? 26.503 21.503 23.375 1.00 14.26 116 ASP A N 1
ATOM 858 C CA . ASP A 1 93 ? 27.897 21.843 23.105 1.00 15.69 116 ASP A CA 1
ATOM 859 C C . ASP A 1 93 ? 27.948 22.420 21.696 1.00 13.88 116 ASP A C 1
ATOM 860 O O . ASP A 1 93 ? 28.034 21.675 20.717 1.00 17.40 116 ASP A O 1
ATOM 865 N N . GLU A 1 94 ? 27.808 23.723 21.621 1.00 17.78 117 GLU A N 1
ATOM 866 C CA A GLU A 1 94 ? 27.702 24.425 20.351 0.50 19.71 117 GLU A CA 1
ATOM 867 C CA B GLU A 1 94 ? 27.699 24.438 20.364 0.50 20.47 117 GLU A CA 1
ATOM 868 C C . GLU A 1 94 ? 29.045 25.039 20.009 1.00 20.52 117 GLU A C 1
ATOM 869 O O . GLU A 1 94 ? 29.552 25.882 20.747 1.00 24.78 117 GLU A O 1
ATOM 880 N N . ASN A 1 95 ? 29.634 24.601 18.911 1.00 20.04 118 ASN A N 1
ATOM 881 C CA . ASN A 1 95 ? 30.900 25.150 18.458 1.00 21.26 118 ASN A CA 1
ATOM 882 C C . ASN A 1 95 ? 30.847 25.893 17.129 1.00 22.94 118 ASN A C 1
ATOM 883 O O . ASN A 1 95 ? 31.832 26.561 16.769 1.00 28.49 118 ASN A O 1
ATOM 888 N N . VAL A 1 96 ? 29.711 25.836 16.437 1.00 22.82 119 VAL A N 1
ATOM 889 C CA . VAL A 1 96 ? 29.573 26.521 15.125 1.00 23.28 119 VAL A CA 1
ATOM 890 C C . VAL A 1 96 ? 28.301 27.340 15.123 1.00 27.78 119 VAL A C 1
ATOM 891 O O . VAL A 1 96 ? 27.225 26.784 15.294 1.00 29.05 119 VAL A O 1
ATOM 895 N N . GLU A 1 97 ? 28.406 28.658 14.882 1.00 32.14 120 GLU A N 1
ATOM 896 C CA . GLU A 1 97 ? 27.232 29.560 14.993 1.00 34.94 120 GLU A CA 1
ATOM 897 C C . GLU A 1 97 ? 26.225 29.365 13.864 1.00 36.57 120 GLU A C 1
ATOM 898 O O . GLU A 1 97 ? 26.598 29.030 12.733 1.00 37.87 120 GLU A O 1
ATOM 900 N N . GLY B 1 1 ? 34.500 -19.006 -14.946 1.00 28.85 0 GLY B N 1
ATOM 901 C CA . GLY B 1 1 ? 33.938 -17.710 -15.378 1.00 24.78 0 GLY B CA 1
ATOM 902 C C . GLY B 1 1 ? 34.015 -16.689 -14.258 1.00 21.15 0 GLY B C 1
ATOM 903 O O . GLY B 1 1 ? 34.388 -16.982 -13.122 1.00 23.66 0 GLY B O 1
ATOM 904 N N . TYR B 1 2 ? 33.613 -15.468 -14.563 1.00 15.67 25 TYR B N 1
ATOM 905 C CA . TYR B 1 2 ? 33.805 -14.387 -13.610 1.00 13.78 25 TYR B CA 1
ATOM 906 C C . TYR B 1 2 ? 32.563 -14.018 -12.821 1.00 14.10 25 TYR B C 1
ATOM 907 O O . TYR B 1 2 ? 32.639 -13.137 -11.965 1.00 13.33 25 TYR B O 1
ATOM 916 N N . GLN B 1 3 ? 31.406 -14.618 -13.112 1.00 14.11 26 GLN B N 1
ATOM 917 C CA . GLN B 1 3 ? 30.157 -14.131 -12.529 1.00 14.79 26 GLN B CA 1
ATOM 918 C C . GLN B 1 3 ? 30.098 -14.207 -10.998 1.00 14.32 26 GLN B C 1
ATOM 919 O O . GLN B 1 3 ? 29.578 -13.325 -10.349 1.00 14.89 26 GLN B O 1
ATOM 925 N N . LYS B 1 4 ? 30.673 -15.235 -10.404 1.00 14.47 27 LYS B N 1
ATOM 926 C CA A LYS B 1 4 ? 30.704 -15.362 -8.933 0.60 17.75 27 LYS B CA 1
ATOM 927 C CA B LYS B 1 4 ? 30.632 -15.315 -8.951 0.40 16.46 27 LYS B CA 1
ATOM 928 C C . LYS B 1 4 ? 31.394 -14.135 -8.323 1.00 17.19 27 LYS B C 1
ATOM 929 O O . LYS B 1 4 ? 30.941 -13.564 -7.330 1.00 18.05 27 LYS B O 1
ATOM 940 N N . ASP B 1 5 ? 32.503 -13.727 -8.922 1.00 14.33 28 ASP B N 1
ATOM 941 C CA . ASP B 1 5 ? 33.235 -12.584 -8.428 1.00 14.34 28 ASP B CA 1
ATOM 942 C C . ASP B 1 5 ? 32.574 -11.268 -8.752 1.00 11.84 28 ASP B C 1
ATOM 943 O O . ASP B 1 5 ? 32.607 -10.350 -7.950 1.00 12.99 28 ASP B O 1
ATOM 948 N N . ILE B 1 6 ? 31.957 -11.161 -9.913 1.00 11.58 29 ILE B N 1
ATOM 949 C CA . ILE B 1 6 ? 31.161 -9.977 -10.205 1.00 11.22 29 ILE B CA 1
ATOM 950 C C . ILE B 1 6 ? 30.021 -9.845 -9.171 1.00 12.57 29 ILE B C 1
ATOM 951 O O . ILE B 1 6 ? 29.736 -8.728 -8.721 1.00 11.83 29 ILE B O 1
ATOM 956 N N . ASP B 1 7 ? 29.390 -10.961 -8.812 1.00 13.47 30 ASP B N 1
ATOM 957 C CA . ASP B 1 7 ? 28.349 -10.921 -7.822 1.00 14.37 30 ASP B CA 1
ATOM 958 C C . ASP B 1 7 ? 28.868 -10.366 -6.475 1.00 13.54 30 ASP B C 1
ATOM 959 O O . ASP B 1 7 ? 28.180 -9.630 -5.799 1.00 14.12 30 ASP B O 1
ATOM 964 N N . LYS B 1 8 ? 30.076 -10.764 -6.082 1.00 12.80 31 LYS B N 1
ATOM 965 C CA . LYS B 1 8 ? 30.707 -10.253 -4.886 1.00 13.30 31 LYS B CA 1
ATOM 966 C C . LYS B 1 8 ? 30.874 -8.743 -4.955 1.00 12.03 31 LYS B C 1
ATOM 967 O O . LYS B 1 8 ? 30.700 -8.069 -3.950 1.00 15.05 31 LYS B O 1
ATOM 973 N N . VAL B 1 9 ? 31.312 -8.262 -6.107 1.00 11.98 32 VAL B N 1
ATOM 974 C CA . VAL B 1 9 ? 31.498 -6.820 -6.320 1.00 10.68 32 VAL B CA 1
ATOM 975 C C . VAL B 1 9 ? 30.184 -6.071 -6.143 1.00 10.88 32 VAL B C 1
ATOM 976 O O . VAL B 1 9 ? 30.122 -5.079 -5.394 1.00 11.30 32 VAL B O 1
ATOM 980 N N . TYR B 1 10 ? 29.116 -6.517 -6.811 1.00 11.12 33 TYR B N 1
ATOM 981 C CA . TYR B 1 10 ? 27.852 -5.811 -6.703 1.00 11.03 33 TYR B CA 1
ATOM 982 C C . TYR B 1 10 ? 27.285 -5.940 -5.280 1.00 10.61 33 TYR B C 1
ATOM 983 O O . TYR B 1 10 ? 26.691 -4.968 -4.800 1.00 11.61 33 TYR B O 1
ATOM 992 N N . LYS B 1 11 ? 27.511 -7.060 -4.618 1.00 11.88 34 LYS B N 1
ATOM 993 C CA . LYS B 1 11 ? 27.034 -7.162 -3.232 1.00 14.39 34 LYS B CA 1
ATOM 994 C C . LYS B 1 11 ? 27.728 -6.125 -2.368 1.00 13.51 34 LYS B C 1
ATOM 995 O O . LYS B 1 11 ? 27.106 -5.439 -1.543 1.00 13.50 34 LYS B O 1
ATOM 1001 N N . GLU B 1 12 ? 29.052 -6.011 -2.516 1.00 12.29 35 GLU B N 1
ATOM 1002 C CA . GLU B 1 12 ? 29.824 -5.092 -1.714 1.00 12.90 35 GLU B CA 1
ATOM 1003 C C . GLU B 1 12 ? 29.397 -3.649 -2.044 1.00 11.16 35 GLU B C 1
ATOM 1004 O O . GLU B 1 12 ? 29.262 -2.840 -1.144 1.00 13.10 35 GLU B O 1
ATOM 1010 N N . GLN B 1 13 ? 29.227 -3.330 -3.324 1.00 10.12 36 GLN B N 1
ATOM 1011 C CA . GLN B 1 13 ? 28.829 -2.010 -3.689 1.00 9.77 36 GLN B CA 1
ATOM 1012 C C . GLN B 1 13 ? 27.503 -1.663 -3.038 1.00 10.71 36 GLN B C 1
ATOM 1013 O O . GLN B 1 13 ? 27.303 -0.546 -2.519 1.00 11.62 36 GLN B O 1
ATOM 1019 N N . ASN B 1 14 ? 26.543 -2.574 -3.098 1.00 11.20 37 ASN B N 1
ATOM 1020 C CA . ASN B 1 14 ? 25.242 -2.296 -2.493 1.00 11.77 37 ASN B CA 1
ATOM 1021 C C . ASN B 1 14 ? 25.333 -2.146 -0.962 1.00 11.54 37 ASN B C 1
ATOM 1022 O O . ASN B 1 14 ? 24.637 -1.310 -0.397 1.00 12.59 37 ASN B O 1
ATOM 1027 N N . GLN B 1 15 ? 26.153 -2.965 -0.313 1.00 12.31 38 GLN B N 1
ATOM 1028 C CA . GLN B 1 15 ? 26.333 -2.877 1.128 1.00 12.76 38 GLN B CA 1
ATOM 1029 C C . GLN B 1 15 ? 26.880 -1.519 1.483 1.00 12.22 38 GLN B C 1
ATOM 1030 O O . GLN B 1 15 ? 26.404 -0.858 2.420 1.00 14.02 38 GLN B O 1
ATOM 1049 N N . ASN B 1 17 ? 26.773 1.231 -0.353 1.00 11.69 40 ASN B N 1
ATOM 1050 C CA . ASN B 1 17 ? 25.827 2.300 -0.710 1.00 10.55 40 ASN B CA 1
ATOM 1051 C C . ASN B 1 17 ? 24.715 2.383 0.329 1.00 13.39 40 ASN B C 1
ATOM 1052 O O . ASN B 1 17 ? 24.238 3.471 0.593 1.00 13.14 40 ASN B O 1
ATOM 1057 N N . LYS B 1 18 ? 24.316 1.246 0.891 1.00 13.88 41 LYS B N 1
ATOM 1058 C CA A LYS B 1 18 ? 23.253 1.250 1.897 0.50 15.15 41 LYS B CA 1
ATOM 1059 C CA B LYS B 1 18 ? 23.256 1.235 1.892 0.50 14.61 41 LYS B CA 1
ATOM 1060 C C . LYS B 1 18 ? 23.704 2.053 3.115 1.00 14.28 41 LYS B C 1
ATOM 1061 O O . LYS B 1 18 ? 22.953 2.860 3.653 1.00 15.35 41 LYS B O 1
ATOM 1072 N N . ILE B 1 19 ? 24.942 1.853 3.555 1.00 13.31 42 ILE B N 1
ATOM 1073 C CA A ILE B 1 19 ? 25.485 2.607 4.693 0.30 13.56 42 ILE B CA 1
ATOM 1074 C CA B ILE B 1 19 ? 25.461 2.577 4.718 0.70 13.54 42 ILE B CA 1
ATOM 1075 C C . ILE B 1 19 ? 25.593 4.068 4.324 1.00 12.82 42 ILE B C 1
ATOM 1076 O O . ILE B 1 19 ? 25.195 4.974 5.089 1.00 15.27 42 ILE B O 1
ATOM 1085 N N . ALA B 1 20 ? 26.177 4.320 3.153 1.00 12.70 43 ALA B N 1
ATOM 1086 C CA . ALA B 1 20 ? 26.319 5.687 2.688 1.00 13.20 43 ALA B CA 1
ATOM 1087 C C . ALA B 1 20 ? 25.003 6.436 2.651 1.00 12.73 43 ALA B C 1
ATOM 1088 O O . ALA B 1 20 ? 24.957 7.621 2.968 1.00 14.08 43 ALA B O 1
ATOM 1090 N N . SER B 1 21 ? 23.934 5.771 2.234 1.00 12.57 44 SER B N 1
ATOM 1091 C CA A SER B 1 21 ? 22.630 6.381 2.099 0.70 12.24 44 SER B CA 1
ATOM 1092 C CA B SER B 1 21 ? 22.674 6.454 2.084 0.30 12.47 44 SER B CA 1
ATOM 1093 C C . SER B 1 21 ? 22.073 6.885 3.432 1.00 13.31 44 SER B C 1
ATOM 1094 O O . SER B 1 21 ? 21.193 7.711 3.429 1.00 14.24 44 SER B O 1
ATOM 1099 N N . LYS B 1 22 ? 22.558 6.355 4.552 1.00 13.17 45 LYS B N 1
ATOM 1100 C CA . LYS B 1 22 ? 22.149 6.813 5.890 1.00 14.25 45 LYS B CA 1
ATOM 1101 C C . LYS B 1 22 ? 22.630 8.220 6.147 1.00 15.22 45 LYS B C 1
ATOM 1102 O O . LYS B 1 22 ? 21.981 9.006 6.866 1.00 17.65 45 LYS B O 1
ATOM 1108 N N . VAL B 1 23 ? 23.774 8.558 5.572 1.00 14.06 46 VAL B N 1
ATOM 1109 C CA . VAL B 1 23 ? 24.287 9.895 5.777 1.00 15.91 46 VAL B CA 1
ATOM 1110 C C . VAL B 1 23 ? 24.132 10.812 4.570 1.00 14.86 46 VAL B C 1
ATOM 1111 O O . VAL B 1 23 ? 24.162 12.020 4.704 1.00 17.59 46 VAL B O 1
ATOM 1115 N N . GLN B 1 24 ? 23.899 10.227 3.382 1.00 14.89 47 GLN B N 1
ATOM 1116 C CA A GLN B 1 24 ? 23.654 11.022 2.173 0.50 14.41 47 GLN B CA 1
ATOM 1117 C CA B GLN B 1 24 ? 23.728 10.963 2.179 0.50 14.87 47 GLN B CA 1
ATOM 1118 C C . GLN B 1 24 ? 22.595 10.272 1.395 1.00 14.52 47 GLN B C 1
ATOM 1119 O O . GLN B 1 24 ? 22.839 9.374 0.616 1.00 15.60 47 GLN B O 1
ATOM 1130 N N . ASN B 1 25 ? 21.343 10.696 1.598 1.00 14.22 48 ASN B N 1
ATOM 1131 C CA . ASN B 1 25 ? 20.194 9.889 1.190 1.00 14.71 48 ASN B CA 1
ATOM 1132 C C . ASN B 1 25 ? 19.846 9.912 -0.295 1.00 14.56 48 ASN B C 1
ATOM 1133 O O . ASN B 1 25 ? 18.896 9.262 -0.710 1.00 16.48 48 ASN B O 1
ATOM 1138 N N . THR B 1 26 ? 20.627 10.614 -1.104 1.00 14.50 49 THR B N 1
ATOM 1139 C CA . THR B 1 26 ? 20.451 10.527 -2.555 1.00 15.66 49 THR B CA 1
ATOM 1140 C C . THR B 1 26 ? 21.182 9.345 -3.187 1.00 14.28 49 THR B C 1
ATOM 1141 O O . THR B 1 26 ? 21.011 9.077 -4.385 1.00 17.17 49 THR B O 1
ATOM 1145 N N . ILE B 1 27 ? 21.968 8.639 -2.414 1.00 14.47 50 ILE B N 1
ATOM 1146 C CA . ILE B 1 27 ? 22.672 7.449 -2.896 1.00 13.62 50 ILE B CA 1
ATOM 1147 C C . ILE B 1 27 ? 21.713 6.291 -3.149 1.00 13.61 50 ILE B C 1
ATOM 1148 O O . ILE B 1 27 ? 20.884 5.964 -2.327 1.00 15.32 50 ILE B O 1
ATOM 1153 N N . LYS B 1 28 ? 21.852 5.714 -4.340 1.00 13.76 51 LYS B N 1
ATOM 1154 C CA . LYS B 1 28 ? 21.046 4.588 -4.777 1.00 11.95 51 LYS B CA 1
ATOM 1155 C C . LYS B 1 28 ? 21.503 3.299 -4.144 1.00 12.09 51 LYS B C 1
ATOM 1156 O O . LYS B 1 28 ? 22.685 2.971 -4.171 1.00 12.93 51 LYS B O 1
ATOM 1162 N N . THR B 1 29 ? 20.543 2.501 -3.639 1.00 14.26 52 THR B N 1
ATOM 1163 C CA . THR B 1 29 ? 20.840 1.278 -2.871 1.00 13.70 52 THR B CA 1
ATOM 1164 C C . THR B 1 29 ? 20.410 -0.064 -3.467 1.00 13.77 52 THR B C 1
ATOM 1165 O O . THR B 1 29 ? 20.527 -1.102 -2.824 1.00 16.06 52 THR B O 1
ATOM 1169 N N . ASP B 1 30 ? 19.972 -0.021 -4.717 1.00 13.38 53 ASP B N 1
ATOM 1170 C CA . ASP B 1 30 ? 19.496 -1.178 -5.478 1.00 13.69 53 ASP B CA 1
ATOM 1171 C C . ASP B 1 30 ? 20.193 -1.214 -6.822 1.00 13.07 53 ASP B C 1
ATOM 1172 O O . ASP B 1 30 ? 19.567 -1.199 -7.898 1.00 15.28 53 ASP B O 1
ATOM 1177 N N . ILE B 1 31 ? 21.518 -1.279 -6.761 1.00 11.77 54 ILE B N 1
ATOM 1178 C CA . ILE B 1 31 ? 22.356 -1.275 -7.938 1.00 11.70 54 ILE B CA 1
ATOM 1179 C C . ILE B 1 31 ? 22.267 -2.670 -8.569 1.00 11.85 54 ILE B C 1
ATOM 1180 O O . ILE B 1 31 ? 22.470 -3.672 -7.873 1.00 13.57 54 ILE B O 1
ATOM 1185 N N . LYS B 1 32 ? 22.025 -2.688 -9.875 1.00 11.63 55 LYS B N 1
ATOM 1186 C CA . LYS B 1 32 ? 21.882 -3.953 -10.609 1.00 10.99 55 LYS B CA 1
ATOM 1187 C C . LYS B 1 32 ? 22.878 -4.017 -11.767 1.00 11.24 55 LYS B C 1
ATOM 1188 O O . LYS B 1 32 ? 23.013 -3.086 -12.513 1.00 11.21 55 LYS B O 1
ATOM 1194 N N . GLN B 1 33 ? 23.495 -5.183 -11.912 1.00 11.89 56 GLN B N 1
ATOM 1195 C CA . GLN B 1 33 ? 24.462 -5.408 -12.983 1.00 11.50 56 GLN B CA 1
ATOM 1196 C C . GLN B 1 33 ? 23.867 -5.100 -14.367 1.00 11.31 56 GLN B C 1
ATOM 1197 O O . GLN B 1 33 ? 24.539 -4.556 -15.229 1.00 11.67 56 GLN B O 1
ATOM 1203 N N . GLU B 1 34 ? 22.617 -5.489 -14.603 1.00 11.57 57 GLU B N 1
ATOM 1204 C CA . GLU B 1 34 ? 22.005 -5.343 -15.922 1.00 11.71 57 GLU B CA 1
ATOM 1205 C C . GLU B 1 34 ? 21.671 -3.885 -16.277 1.00 11.75 57 GLU B C 1
ATOM 1206 O O . GLU B 1 34 ? 21.375 -3.598 -17.397 1.00 13.95 57 GLU B O 1
ATOM 1212 N N . ASP B 1 35 ? 21.795 -2.977 -15.327 1.00 10.95 58 ASP B N 1
ATOM 1213 C CA . ASP B 1 35 ? 21.641 -1.545 -15.544 1.00 12.21 58 ASP B CA 1
ATOM 1214 C C . ASP B 1 35 ? 22.975 -0.805 -15.399 1.00 12.58 58 ASP B C 1
ATOM 1215 O O . ASP B 1 35 ? 23.008 0.438 -15.297 1.00 15.14 58 ASP B O 1
ATOM 1220 N N . SER B 1 36 ? 24.076 -1.557 -15.363 1.00 10.83 59 SER B N 1
ATOM 1221 C CA . SER B 1 36 ? 25.391 -1.010 -15.062 1.00 9.60 59 SER B CA 1
ATOM 1222 C C . SER B 1 36 ? 26.361 -1.443 -16.170 1.00 10.62 59 SER B C 1
ATOM 1223 O O . SER B 1 36 ? 25.981 -2.221 -17.079 1.00 11.34 59 SER B O 1
ATOM 1226 N N . ASN B 1 37 ? 27.591 -0.968 -16.081 1.00 10.36 60 ASN B N 1
ATOM 1227 C CA . ASN B 1 37 ? 28.682 -1.407 -16.913 1.00 9.26 60 ASN B CA 1
ATOM 1228 C C . ASN B 1 37 ? 29.677 -2.164 -16.073 1.00 9.92 60 ASN B C 1
ATOM 1229 O O . ASN B 1 37 ? 30.042 -1.736 -14.984 1.00 10.54 60 ASN B O 1
ATOM 1234 N N . THR B 1 38 ? 30.144 -3.337 -16.533 1.00 9.45 61 THR B N 1
ATOM 1235 C CA . THR B 1 38 ? 31.094 -4.174 -15.865 1.00 9.42 61 THR B CA 1
ATOM 1236 C C . THR B 1 38 ? 32.197 -4.604 -16.804 1.00 9.71 61 THR B C 1
ATOM 1237 O O . THR B 1 38 ? 31.918 -5.056 -17.930 1.00 10.39 61 THR B O 1
ATOM 1241 N N . HIS B 1 39 ? 33.444 -4.465 -16.377 1.00 8.65 62 HIS B N 1
ATOM 1242 C CA . HIS B 1 39 ? 34.594 -4.965 -17.093 1.00 9.30 62 HIS B CA 1
ATOM 1243 C C . HIS B 1 39 ? 35.510 -5.718 -16.148 1.00 8.23 62 HIS B C 1
ATOM 1244 O O . HIS B 1 39 ? 35.757 -5.263 -15.023 1.00 10.37 62 HIS B O 1
ATOM 1251 N N . VAL B 1 40 ? 36.027 -6.870 -16.571 1.00 9.12 63 VAL B N 1
ATOM 1252 C CA . VAL B 1 40 ? 36.973 -7.667 -15.811 1.00 9.71 63 VAL B CA 1
ATOM 1253 C C . VAL B 1 40 ? 38.332 -7.625 -16.498 1.00 9.15 63 VAL B C 1
ATOM 1254 O O . VAL B 1 40 ? 38.420 -7.725 -17.743 1.00 10.33 63 VAL B O 1
ATOM 1258 N N . TYR B 1 41 ? 39.389 -7.504 -15.686 1.00 9.57 64 TYR B N 1
ATOM 1259 C CA . TYR B 1 41 ? 40.756 -7.431 -16.142 1.00 9.65 64 TYR B CA 1
ATOM 1260 C C . TYR B 1 41 ? 41.599 -8.423 -15.391 1.00 11.66 64 TYR B C 1
ATOM 1261 O O . TYR B 1 41 ? 41.270 -8.855 -14.295 1.00 13.19 64 TYR B O 1
ATOM 1270 N N . LYS B 1 42 ? 42.765 -8.668 -15.967 1.00 12.53 65 LYS B N 1
ATOM 1271 C CA . LYS B 1 42 ? 43.821 -9.479 -15.342 1.00 14.27 65 LYS B CA 1
ATOM 1272 C C . LYS B 1 42 ? 43.265 -10.785 -14.807 1.00 15.27 65 LYS B C 1
ATOM 1273 O O . LYS B 1 42 ? 43.543 -11.213 -13.704 1.00 18.30 65 LYS B O 1
ATOM 1279 N N . ASP B 1 43 ? 42.431 -11.397 -15.662 1.00 15.66 66 ASP B N 1
ATOM 1280 C CA . ASP B 1 43 ? 41.794 -12.692 -15.448 1.00 17.77 66 ASP B CA 1
ATOM 1281 C C . ASP B 1 43 ? 41.085 -12.775 -14.117 1.00 16.69 66 ASP B C 1
ATOM 1282 O O . ASP B 1 43 ? 41.051 -13.824 -13.482 1.00 20.69 66 ASP B O 1
ATOM 1287 N N . GLY B 1 44 ? 40.435 -11.671 -13.750 1.00 16.68 67 GLY B N 1
ATOM 1288 C CA . GLY B 1 44 ? 39.605 -11.620 -12.574 1.00 18.15 67 GLY B CA 1
ATOM 1289 C C . GLY B 1 44 ? 40.193 -10.870 -11.393 1.00 17.76 67 GLY B C 1
ATOM 1290 O O . GLY B 1 44 ? 39.501 -10.721 -10.399 1.00 24.18 67 GLY B O 1
ATOM 1291 N N . LYS B 1 45 ? 41.412 -10.370 -11.489 1.00 18.42 68 LYS B N 1
ATOM 1292 C CA . LYS B 1 45 ? 42.059 -9.748 -10.353 1.00 18.99 68 LYS B CA 1
ATOM 1293 C C . LYS B 1 45 ? 41.498 -8.338 -10.124 1.00 16.22 68 LYS B C 1
ATOM 1294 O O . LYS B 1 45 ? 41.470 -7.874 -8.996 1.00 15.71 68 LYS B O 1
ATOM 1300 N N . VAL B 1 46 ? 41.095 -7.667 -11.203 1.00 13.66 69 VAL B N 1
ATOM 1301 C CA . VAL B 1 46 ? 40.532 -6.296 -11.114 1.00 12.03 69 VAL B CA 1
ATOM 1302 C C . VAL B 1 46 ? 39.191 -6.255 -11.856 1.00 11.42 69 VAL B C 1
ATOM 1303 O O . VAL B 1 46 ? 39.090 -6.709 -13.001 1.00 13.26 69 VAL B O 1
ATOM 1307 N N . ILE B 1 47 ? 38.157 -5.727 -11.215 1.00 11.41 70 ILE B N 1
ATOM 1308 C CA . ILE B 1 47 ? 36.856 -5.562 -11.808 1.00 9.93 70 ILE B CA 1
ATOM 1309 C C . ILE B 1 47 ? 36.446 -4.110 -11.653 1.00 9.68 70 ILE B C 1
ATOM 1310 O O . ILE B 1 47 ? 36.505 -3.566 -10.571 1.00 11.05 70 ILE B O 1
ATOM 1315 N N . VAL B 1 48 ? 36.053 -3.464 -12.756 1.00 8.85 71 VAL B N 1
ATOM 1316 C CA . VAL B 1 48 ? 35.641 -2.076 -12.787 1.00 8.64 71 VAL B CA 1
ATOM 1317 C C . VAL B 1 48 ? 34.185 -2.049 -13.126 1.00 9.02 71 VAL B C 1
ATOM 1318 O O . VAL B 1 48 ? 33.758 -2.633 -14.132 1.00 9.94 71 VAL B O 1
ATOM 1322 N N . ILE B 1 49 ? 33.393 -1.342 -12.303 1.00 9.04 72 ILE B N 1
ATOM 1323 C CA . ILE B 1 49 ? 31.995 -1.167 -12.529 1.00 8.52 72 ILE B CA 1
ATOM 1324 C C . ILE B 1 49 ? 31.662 0.296 -12.685 1.00 8.83 72 ILE B C 1
ATOM 1325 O O . ILE B 1 49 ? 32.275 1.141 -12.064 1.00 10.84 72 ILE B O 1
ATOM 1330 N N . GLY B 1 50 ? 30.656 0.570 -13.495 1.00 9.46 73 GLY B N 1
ATOM 1331 C CA . GLY B 1 50 ? 30.089 1.881 -13.676 1.00 9.11 73 GLY B CA 1
ATOM 1332 C C . GLY B 1 50 ? 28.610 1.782 -13.325 1.00 8.90 73 GLY B C 1
ATOM 1333 O O . GLY B 1 50 ? 27.880 1.012 -13.921 1.00 9.97 73 GLY B O 1
ATOM 1334 N N . ILE B 1 51 ? 28.160 2.630 -12.391 1.00 10.06 74 ILE B N 1
ATOM 1335 C CA . ILE B 1 51 ? 26.855 2.471 -11.821 1.00 9.06 74 ILE B CA 1
ATOM 1336 C C . ILE B 1 51 ? 26.158 3.816 -11.678 1.00 9.38 74 ILE B C 1
ATOM 1337 O O . ILE B 1 51 ? 26.793 4.869 -11.617 1.00 10.62 74 ILE B O 1
ATOM 1342 N N . GLN B 1 52 ? 24.846 3.748 -11.558 1.00 9.66 75 GLN B N 1
ATOM 1343 C CA . GLN B 1 52 ? 24.043 4.930 -11.226 1.00 10.28 75 GLN B CA 1
ATOM 1344 C C . GLN B 1 52 ? 24.094 5.166 -9.714 1.00 10.01 75 GLN B C 1
ATOM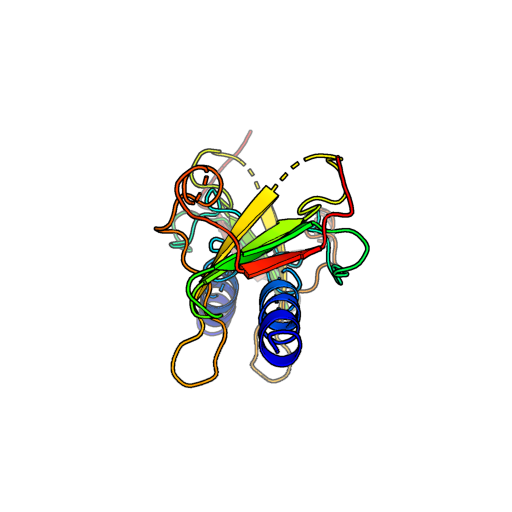 1345 O O . GLN B 1 52 ? 23.314 4.643 -8.952 1.00 12.17 75 GLN B O 1
ATOM 1351 N N . LEU B 1 53 ? 25.096 5.912 -9.252 1.00 11.41 76 LEU B N 1
ATOM 1352 C CA . LEU B 1 53 ? 25.363 6.056 -7.826 1.00 11.50 76 LEU B CA 1
ATOM 1353 C C . LEU B 1 53 ? 24.262 6.827 -7.130 1.00 11.09 76 LEU B C 1
ATOM 1354 O O . LEU B 1 53 ? 24.005 6.585 -5.970 1.00 12.59 76 LEU B O 1
ATOM 1359 N N . TYR B 1 54 ? 23.680 7.787 -7.826 1.00 11.92 77 TYR B N 1
ATOM 1360 C CA . TYR B 1 54 ? 22.664 8.656 -7.251 1.00 13.27 77 TYR B CA 1
ATOM 1361 C C . TYR B 1 54 ? 21.304 8.406 -7.845 1.00 12.38 77 TYR B C 1
ATOM 1362 O O . TYR B 1 54 ? 21.150 8.295 -9.054 1.00 13.75 77 TYR B O 1
ATOM 1371 N N . LYS B 1 55 ? 20.289 8.369 -6.977 1.00 14.22 78 LYS B N 1
ATOM 1372 C CA A LYS B 1 55 ? 18.943 8.071 -7.433 0.50 13.97 78 LYS B CA 1
ATOM 1373 C CA B LYS B 1 55 ? 18.901 8.145 -7.381 0.50 15.99 78 LYS B CA 1
ATOM 1374 C C . LYS B 1 55 ? 18.424 9.174 -8.374 1.00 16.91 78 LYS B C 1
ATOM 1375 O O . LYS B 1 55 ? 17.625 8.874 -9.291 1.00 19.65 78 LYS B O 1
ATOM 1386 N N A ASP B 1 56 ? 18.901 10.398 -8.159 0.50 18.15 79 ASP B N 1
ATOM 1387 N N B ASP B 1 56 ? 18.910 10.404 -8.160 0.50 17.45 79 ASP B N 1
ATOM 1388 C CA A ASP B 1 56 ? 18.448 11.590 -8.881 0.50 22.48 79 ASP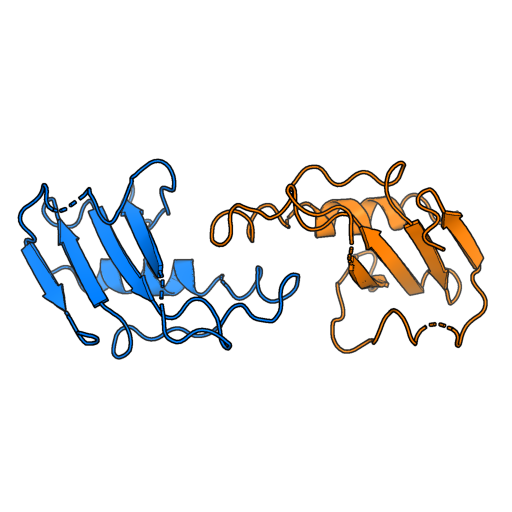 B CA 1
ATOM 1389 C CA B ASP B 1 56 ? 18.457 11.615 -8.867 0.50 21.53 79 ASP B CA 1
ATOM 1390 C C A ASP B 1 56 ? 19.505 12.140 -9.862 0.50 22.28 79 ASP B C 1
ATOM 1391 C C B ASP B 1 56 ? 19.220 11.915 -10.162 0.50 23.58 79 ASP B C 1
ATOM 1392 O O A ASP B 1 56 ? 19.534 13.323 -10.154 0.50 21.42 79 ASP B O 1
ATOM 1393 O O B ASP B 1 56 ? 18.707 12.671 -11.000 0.50 23.54 79 ASP B O 1
ATOM 1402 N N . ARG B 1 57 ? 20.375 11.264 -10.361 1.00 23.37 80 ARG B N 1
ATOM 1403 C CA A ARG B 1 57 ? 21.283 11.602 -11.452 0.50 21.28 80 ARG B CA 1
ATOM 1404 C CA B ARG B 1 57 ? 21.271 11.621 -11.458 0.50 21.63 80 ARG B CA 1
ATOM 1405 C C . ARG B 1 57 ? 21.417 10.399 -12.393 1.00 19.29 80 ARG B C 1
ATOM 1406 O O . ARG B 1 57 ? 21.542 9.258 -11.955 1.00 16.43 80 ARG B O 1
ATOM 1421 N N . GLU B 1 58 ? 21.475 10.646 -13.684 1.00 17.69 81 GLU B N 1
ATOM 1422 C CA . GLU B 1 58 ? 21.623 9.594 -14.642 1.00 17.79 81 GLU B CA 1
ATOM 1423 C C . GLU B 1 58 ? 23.086 9.144 -14.783 1.00 15.95 81 GLU B C 1
ATOM 1424 O O . GLU B 1 58 ? 23.385 8.052 -15.257 1.00 17.88 81 GLU B O 1
ATOM 1430 N N . LYS B 1 59 ? 23.983 10.042 -14.417 1.00 16.30 82 LYS B N 1
ATOM 1431 C CA . LYS B 1 59 ? 25.414 9.832 -14.613 1.00 16.35 82 LYS B CA 1
ATOM 1432 C C . LYS B 1 59 ? 25.932 8.530 -14.051 1.00 15.07 82 LYS B C 1
ATOM 1433 O O . LYS B 1 59 ? 25.543 8.100 -12.974 1.00 14.44 82 LYS B O 1
ATOM 1452 N N . TYR B 1 61 ? 28.994 6.470 -12.447 1.00 10.29 84 TYR B N 1
ATOM 1453 C CA . TYR B 1 61 ? 30.162 6.641 -11.605 1.00 10.11 84 TYR B CA 1
ATOM 1454 C C . TYR B 1 61 ? 30.900 5.317 -11.561 1.00 9.15 84 TYR B C 1
ATOM 1455 O O . TYR B 1 61 ? 30.282 4.268 -11.354 1.00 9.77 84 TYR B O 1
ATOM 1464 N N . TYR B 1 62 ? 32.232 5.351 -11.731 1.00 9.79 85 TYR B N 1
ATOM 1465 C CA . TYR B 1 62 ? 33.036 4.148 -11.859 1.00 10.07 85 TYR B CA 1
ATOM 1466 C C . TYR B 1 62 ? 33.837 3.883 -10.588 1.00 9.52 85 TYR B C 1
ATOM 1467 O O . TYR B 1 62 ? 34.330 4.823 -9.927 1.00 11.92 85 TYR B O 1
ATOM 1476 N N . PHE B 1 63 ? 34.037 2.613 -10.296 1.00 9.68 86 PHE B N 1
ATOM 1477 C CA . PHE B 1 63 ? 34.765 2.122 -9.146 1.00 10.14 86 PHE B CA 1
ATOM 1478 C C . PHE B 1 63 ? 35.560 0.890 -9.526 1.00 9.80 86 PHE B C 1
ATOM 1479 O O . PHE B 1 63 ? 35.063 0.041 -10.283 1.00 11.14 86 PHE B O 1
ATOM 1487 N N . ALA B 1 64 ? 36.813 0.837 -9.085 1.00 9.63 87 ALA B N 1
ATOM 1488 C CA . ALA B 1 64 ? 37.645 -0.314 -9.284 1.00 9.96 87 ALA B CA 1
ATOM 1489 C C . ALA B 1 64 ? 37.701 -1.178 -8.034 1.00 10.07 87 ALA B C 1
ATO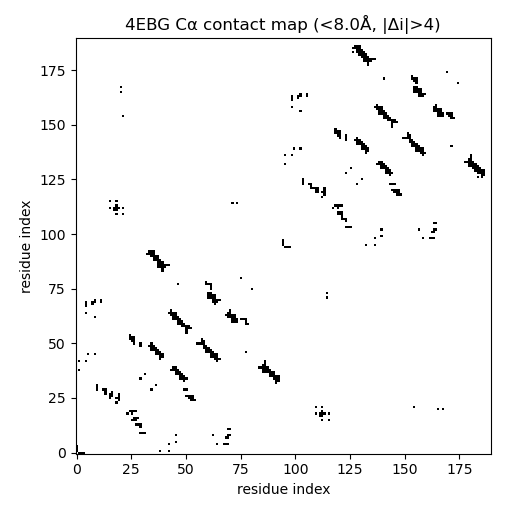M 1490 O O . ALA B 1 64 ? 37.912 -0.660 -6.927 1.00 12.31 87 ALA B O 1
ATOM 1492 N N . TYR B 1 65 ? 37.544 -2.485 -8.208 1.00 11.48 88 TYR B N 1
ATOM 1493 C CA . TYR B 1 65 ? 37.653 -3.456 -7.146 1.00 11.60 88 TYR B CA 1
ATOM 1494 C C . TYR B 1 65 ? 38.794 -4.398 -7.463 1.00 11.60 88 TYR B C 1
ATOM 1495 O O . TYR B 1 65 ? 39.041 -4.751 -8.640 1.00 12.27 88 TYR B O 1
ATOM 1504 N N . GLU B 1 66 ? 39.399 -4.886 -6.397 1.00 13.52 89 GLU B N 1
ATOM 1505 C CA . GLU B 1 66 ? 40.320 -6.022 -6.524 1.00 15.32 89 GLU B CA 1
ATOM 1506 C C . GLU B 1 66 ? 39.681 -7.220 -5.870 1.00 16.31 89 GLU B C 1
ATOM 1507 O O . GLU B 1 66 ? 38.957 -7.089 -4.867 1.00 17.47 89 GLU B O 1
ATOM 1513 N N . ILE B 1 67 ? 39.938 -8.390 -6.437 1.00 16.85 90 ILE B N 1
ATOM 1514 C CA . ILE B 1 67 ? 39.488 -9.624 -5.848 1.00 18.11 90 ILE B CA 1
ATOM 1515 C C . ILE B 1 67 ? 40.741 -10.195 -5.202 1.00 19.12 90 ILE B C 1
ATOM 1516 O O . ILE B 1 67 ? 41.711 -10.532 -5.888 1.00 21.60 90 ILE B O 1
ATOM 1521 N N . LYS B 1 68 ? 40.744 -10.208 -3.872 1.00 20.43 91 LYS B N 1
ATOM 1522 C CA A LYS B 1 68 ? 41.871 -10.719 -3.114 0.50 22.61 91 LYS B CA 1
ATOM 1523 C CA B LYS B 1 68 ? 41.869 -10.648 -3.057 0.50 21.94 91 LYS B CA 1
ATOM 1524 C C . LYS B 1 68 ? 41.364 -11.670 -2.041 1.00 23.08 91 LYS B C 1
ATOM 1525 O O . LYS B 1 68 ? 40.440 -11.378 -1.305 1.00 20.91 91 LYS B O 1
ATOM 1536 N N . ASP B 1 69 ? 41.972 -12.847 -2.003 1.00 24.33 92 ASP B N 1
ATOM 1537 C CA . ASP B 1 69 ? 41.542 -13.931 -1.091 1.00 24.74 92 ASP B CA 1
ATOM 1538 C C . ASP B 1 69 ? 40.035 -14.212 -1.131 1.00 26.67 92 ASP B C 1
ATOM 1539 O O . ASP B 1 69 ? 39.382 -14.395 -0.089 1.00 25.77 92 ASP B O 1
ATOM 1544 N N . GLY B 1 70 ? 39.506 -14.253 -2.354 1.00 26.38 93 GLY B N 1
ATOM 1545 C CA . GLY B 1 70 ? 38.079 -14.526 -2.605 1.00 26.64 93 GLY B CA 1
ATOM 1546 C C . GLY B 1 70 ? 37.099 -13.432 -2.197 1.00 26.10 93 GLY B C 1
ATOM 1547 O O . GLY B 1 70 ? 35.879 -13.653 -2.211 1.00 27.84 93 GLY B O 1
ATOM 1548 N N . LYS B 1 71 ? 37.603 -12.261 -1.828 1.00 20.79 94 LYS B N 1
ATOM 1549 C CA . LYS B 1 71 ? 36.719 -11.159 -1.459 1.00 20.88 94 LYS B CA 1
ATOM 1550 C C . LYS B 1 71 ? 36.867 -9.955 -2.406 1.00 19.00 94 LYS B C 1
ATOM 1551 O O . LYS B 1 71 ? 37.979 -9.646 -2.874 1.00 20.48 94 LYS B O 1
ATOM 1557 N N . ALA B 1 72 ? 35.775 -9.222 -2.611 1.00 18.69 95 ALA B N 1
ATOM 1558 C CA . ALA B 1 72 ? 35.771 -7.999 -3.432 1.00 18.08 95 ALA B CA 1
ATOM 1559 C C . ALA B 1 72 ? 36.084 -6.826 -2.526 1.00 17.90 95 ALA B C 1
ATOM 1560 O O . ALA B 1 72 ? 35.353 -6.562 -1.533 1.00 21.58 95 ALA B O 1
ATOM 1562 N N . GLU B 1 73 ? 37.167 -6.129 -2.836 1.00 15.98 96 GLU B N 1
ATOM 1563 C CA . GLU B 1 73 ? 37.575 -4.977 -2.071 1.00 17.48 96 GLU B CA 1
ATOM 1564 C C . GLU B 1 73 ? 37.724 -3.769 -2.959 1.00 14.40 96 GLU B C 1
ATOM 1565 O O . GLU B 1 73 ? 38.474 -3.796 -3.903 1.00 15.95 96 GLU B O 1
ATOM 1571 N N . ILE B 1 74 ? 36.976 -2.712 -2.676 1.00 12.94 97 ILE B N 1
ATOM 1572 C CA . ILE B 1 74 ? 37.107 -1.467 -3.443 1.00 12.79 97 ILE B CA 1
ATOM 1573 C C . ILE B 1 74 ? 38.489 -0.888 -3.251 1.00 14.49 97 ILE B C 1
ATOM 1574 O O . ILE B 1 74 ? 39.059 -0.983 -2.174 1.00 15.85 97 ILE B O 1
ATOM 1579 N N . ASN B 1 75 ? 39.029 -0.286 -4.300 1.00 13.33 98 ASN B N 1
ATOM 1580 C CA . ASN B 1 75 ? 40.311 0.339 -4.226 1.00 14.16 98 ASN B CA 1
ATOM 1581 C C . ASN B 1 75 ? 40.265 1.691 -4.895 1.00 13.04 98 ASN B C 1
ATOM 1582 O O . ASN B 1 75 ? 40.393 1.822 -6.124 1.00 13.56 98 ASN B O 1
ATOM 1587 N N . ARG B 1 76 ? 40.075 2.730 -4.095 1.00 15.39 99 ARG B N 1
ATOM 1588 C CA . ARG B 1 76 ? 39.965 4.076 -4.610 1.00 15.65 99 ARG B CA 1
ATOM 1589 C C . ARG B 1 76 ? 41.323 4.663 -5.021 1.00 16.24 99 ARG B C 1
ATOM 1590 O O . ARG B 1 76 ? 41.321 5.721 -5.608 1.00 19.46 99 ARG B O 1
ATOM 1598 N N . GLU B 1 77 ? 42.423 3.946 -4.760 1.00 16.59 100 GLU B N 1
ATOM 1599 C CA . GLU B 1 77 ? 43.722 4.323 -5.308 1.00 17.72 100 GLU B CA 1
ATOM 1600 C C . GLU B 1 77 ? 43.846 3.995 -6.775 1.00 18.07 100 GLU B C 1
ATOM 1601 O O . GLU B 1 77 ? 44.735 4.496 -7.447 1.00 21.31 100 GLU B O 1
ATOM 1607 N N . ILE B 1 78 ? 42.997 3.127 -7.298 1.00 14.04 101 ILE B N 1
ATOM 1608 C CA . ILE B 1 78 ? 42.988 2.836 -8.716 1.00 13.57 101 ILE B CA 1
ATOM 1609 C C . ILE B 1 78 ? 42.041 3.802 -9.415 1.00 13.88 101 ILE B C 1
ATOM 1610 O O . ILE B 1 78 ? 40.852 3.881 -9.083 1.00 16.92 101 ILE B O 1
ATOM 1615 N N . ASP B 1 79 ? 42.535 4.510 -10.404 1.00 13.04 102 ASP B N 1
ATOM 1616 C CA . ASP B 1 79 ? 41.689 5.402 -11.222 1.00 13.00 102 ASP B CA 1
ATOM 1617 C C . ASP B 1 79 ? 40.950 4.524 -12.258 1.00 12.35 102 ASP B C 1
ATOM 1618 O O . ASP B 1 79 ? 41.575 3.939 -13.120 1.00 12.28 102 ASP B O 1
ATOM 1623 N N . PRO B 1 80 ? 39.648 4.302 -12.094 1.00 13.10 103 PRO B N 1
ATOM 1624 C CA . PRO B 1 80 ? 38.995 3.285 -12.929 1.00 12.87 103 PRO B CA 1
ATOM 1625 C C . PRO B 1 80 ? 38.924 3.661 -14.410 1.00 12.33 103 PRO B C 1
ATOM 1626 O O . PRO B 1 80 ? 38.942 2.748 -15.259 1.00 13.19 103 PRO B O 1
ATOM 1630 N N . ILE B 1 81 ? 38.806 4.953 -14.706 1.00 13.93 104 ILE B N 1
ATOM 1631 C CA . ILE B 1 81 ? 38.714 5.433 -16.089 1.00 15.05 104 ILE B CA 1
ATOM 1632 C C . ILE B 1 81 ? 40.032 5.133 -16.786 1.00 13.14 104 ILE B C 1
ATOM 1633 O O . ILE B 1 81 ? 40.079 4.625 -17.922 1.00 14.22 104 ILE B O 1
ATOM 1638 N N . LYS B 1 82 ? 41.135 5.506 -16.137 1.00 13.36 105 LYS B N 1
ATOM 1639 C CA . LYS B 1 82 ? 42.423 5.245 -16.677 1.00 13.48 105 LYS B CA 1
ATOM 1640 C C . LYS B 1 82 ? 42.634 3.735 -16.827 1.00 11.39 105 LYS B C 1
ATOM 1641 O O . LYS B 1 82 ? 43.224 3.258 -17.801 1.00 12.17 105 LYS B O 1
ATOM 1647 N N . TYR B 1 83 ? 42.173 2.972 -15.846 1.00 11.38 106 TYR B N 1
ATOM 1648 C CA . TYR B 1 83 ? 42.412 1.545 -15.875 1.00 11.09 106 TYR B CA 1
ATOM 1649 C C . TYR B 1 83 ? 41.766 0.955 -17.119 1.00 11.03 106 TYR B C 1
ATOM 1650 O O . TYR B 1 83 ? 42.328 0.084 -17.797 1.00 11.67 106 TYR B O 1
ATOM 1667 N N . LY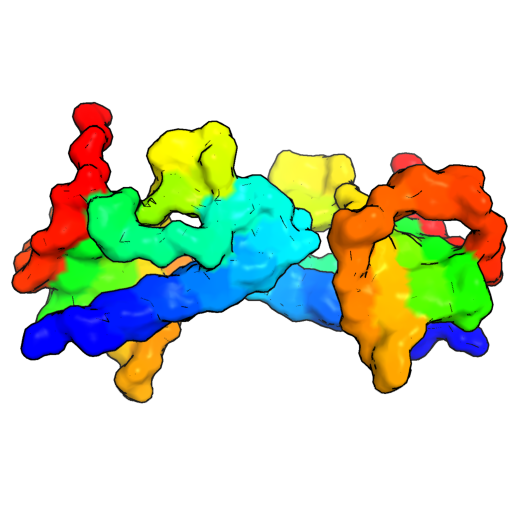S B 1 85 ? 41.002 2.377 -19.913 1.00 11.07 108 LYS B N 1
ATOM 1668 C CA . LYS B 1 85 ? 41.712 2.896 -21.094 1.00 11.93 108 LYS B CA 1
ATOM 1669 C C . LYS B 1 85 ? 42.946 2.090 -21.428 1.00 11.76 108 LYS B C 1
ATOM 1670 O O . LYS B 1 85 ? 43.305 1.863 -22.572 1.00 11.97 108 LYS B O 1
ATOM 1676 N N . ASP B 1 86 ? 43.622 1.723 -20.357 1.00 11.31 109 ASP B N 1
ATOM 1677 C CA . ASP B 1 86 ? 44.987 1.210 -20.428 1.00 12.01 109 ASP B CA 1
ATOM 1678 C C . ASP B 1 86 ? 45.087 -0.287 -20.522 1.00 12.16 109 ASP B C 1
ATOM 1679 O O . ASP B 1 86 ? 46.186 -0.791 -20.754 1.00 14.80 109 ASP B O 1
ATOM 1684 N N . HIS B 1 87 ? 43.977 -1.027 -20.333 1.00 12.08 110 HIS B N 1
ATOM 1685 C CA . HIS B 1 87 ? 44.030 -2.502 -20.282 1.00 12.12 110 HIS B CA 1
ATOM 1686 C C . HIS B 1 87 ? 42.966 -3.121 -21.183 1.00 11.39 110 HIS B C 1
ATOM 1687 O O . HIS B 1 87 ? 41.904 -2.521 -21.363 1.00 12.56 110 HIS B O 1
ATOM 1694 N N . LYS B 1 88 ? 43.229 -4.341 -21.625 1.00 12.28 111 LYS B N 1
ATOM 1695 C CA . LYS B 1 88 ? 42.321 -5.111 -22.424 1.00 14.01 111 LYS B CA 1
ATOM 1696 C C . LYS B 1 88 ? 41.473 -5.986 -21.496 1.00 11.91 111 LYS B C 1
ATOM 1697 O O . LYS B 1 88 ? 41.974 -6.768 -20.723 1.00 13.59 111 LYS B O 1
ATOM 1703 N N . ALA B 1 89 ? 40.153 -5.850 -21.577 1.00 11.61 112 ALA B N 1
ATOM 1704 C CA . ALA B 1 89 ? 39.232 -6.579 -20.735 1.00 12.36 112 ALA B CA 1
ATOM 1705 C C . ALA B 1 89 ? 39.146 -8.026 -21.167 1.00 11.88 112 ALA B C 1
ATOM 1706 O O . ALA B 1 89 ? 39.212 -8.362 -22.347 1.00 13.98 112 ALA B O 1
ATOM 1708 N N . ASP B 1 90 ? 38.944 -8.858 -20.160 1.00 10.57 113 ASP B N 1
ATOM 1709 C CA . ASP B 1 90 ? 38.591 -10.251 -20.369 1.00 10.58 113 ASP B CA 1
ATOM 1710 C C . ASP B 1 90 ? 37.083 -10.527 -20.482 1.00 10.29 113 ASP B C 1
ATOM 1711 O O . ASP B 1 90 ? 36.657 -11.593 -20.881 1.00 11.44 113 ASP B O 1
ATOM 1716 N N . TYR B 1 91 ? 36.296 -9.529 -20.118 1.00 10.67 114 TYR B N 1
ATOM 1717 C CA . TYR B 1 91 ? 34.849 -9.643 -20.033 1.00 9.97 114 TYR B CA 1
ATOM 1718 C C . TYR B 1 91 ? 34.302 -8.245 -20.031 1.00 9.23 114 TYR B C 1
ATOM 1719 O O . TYR B 1 91 ? 34.843 -7.338 -19.354 1.00 10.64 114 TYR B O 1
ATOM 1728 N N . GLU B 1 92 ? 33.185 -8.049 -20.728 1.00 10.83 115 GLU B N 1
ATOM 1729 C CA . GLU B 1 92 ? 32.445 -6.775 -20.766 1.00 11.72 115 GLU B CA 1
ATOM 1730 C C . GLU B 1 92 ? 30.953 -7.089 -20.688 1.00 13.20 115 GLU B C 1
ATOM 1731 O O . GLU B 1 92 ? 30.450 -7.953 -21.435 1.00 13.42 115 GLU B O 1
ATOM 1737 N N . ASP B 1 93 ? 30.225 -6.335 -19.862 1.00 12.08 116 ASP B N 1
ATOM 1738 C CA . ASP B 1 93 ? 28.777 -6.346 -19.799 1.00 12.42 116 ASP B CA 1
ATOM 1739 C C . ASP B 1 93 ? 28.368 -4.874 -19.762 1.00 11.14 116 ASP B C 1
ATOM 1740 O O . ASP B 1 93 ? 28.387 -4.259 -18.709 1.00 11.83 116 ASP B O 1
ATOM 1745 N N . GLU B 1 94 ? 28.151 -4.301 -20.933 1.00 11.57 117 GLU B N 1
ATOM 1746 C CA . GLU B 1 94 ? 27.946 -2.870 -21.108 1.00 12.83 117 GLU B CA 1
ATOM 1747 C C . GLU B 1 94 ? 26.493 -2.598 -21.375 1.00 12.90 117 GLU B C 1
ATOM 1748 O O . GLU B 1 94 ? 25.999 -2.866 -22.476 1.00 18.28 117 GLU B O 1
ATOM 1754 N N . ASN B 1 95 ? 25.789 -2.111 -20.384 1.00 12.60 118 ASN B N 1
ATOM 1755 C CA . ASN B 1 95 ? 24.385 -1.838 -20.501 1.00 12.27 118 ASN B CA 1
ATOM 1756 C C . ASN B 1 95 ? 24.009 -0.365 -20.609 1.00 12.49 118 ASN B C 1
ATOM 1757 O O . ASN B 1 95 ? 22.857 -0.048 -20.904 1.00 16.03 118 ASN B O 1
ATOM 1762 N N . VAL B 1 96 ? 24.998 0.527 -20.424 1.00 11.81 119 VAL B N 1
ATOM 1763 C CA . VAL B 1 96 ? 24.759 1.969 -20.497 1.00 12.50 119 VAL B CA 1
ATOM 1764 C C . VAL B 1 96 ? 25.798 2.550 -21.422 1.00 15.13 119 VAL B C 1
ATOM 1765 O O . VAL B 1 96 ? 26.992 2.572 -21.090 1.00 16.94 119 VAL B O 1
ATOM 1769 N N . GLU B 1 97 ? 25.331 2.941 -22.624 1.00 17.18 120 GLU B N 1
ATOM 1770 C CA A GLU B 1 97 ? 26.127 3.655 -23.603 0.50 21.87 120 GLU B CA 1
ATOM 1771 C CA B GLU B 1 97 ? 26.153 3.640 -23.579 0.50 21.89 120 GLU B CA 1
ATOM 1772 C C . GLU B 1 97 ? 25.956 5.152 -23.379 1.00 21.88 120 GLU B C 1
ATOM 1773 O O . GLU B 1 97 ? 24.802 5.712 -23.363 1.00 23.44 120 GLU B O 1
ATOM 1784 N N . VAL B 1 98 ? 27.058 5.836 -23.167 1.00 22.77 121 VAL B N 1
ATOM 1785 C CA . VAL B 1 98 ? 27.025 7.303 -22.998 1.00 25.96 121 VAL B CA 1
ATOM 1786 C C . VAL B 1 98 ? 27.931 7.952 -24.033 1.00 28.36 121 VAL B C 1
ATOM 1787 O O . VAL B 1 98 ? 29.167 7.862 -23.922 1.00 28.55 121 VAL B O 1
ATOM 1791 N N . GLU B 1 99 ? 27.320 8.609 -25.034 1.00 31.80 122 GLU B N 1
ATOM 1792 C CA . GLU B 1 99 ? 28.073 9.221 -26.158 1.00 33.56 122 GLU B CA 1
ATOM 1793 C C . GLU B 1 99 ? 29.094 10.277 -25.698 1.00 35.17 122 GLU B C 1
ATOM 1794 O O . GLU B 1 99 ? 29.086 10.746 -24.551 1.00 37.37 122 GLU B O 1
#

Foldseek 3Di:
DQVLVVVLQLVVVQVLVVVCVVVVQFDHDWDPLQKKWFAFPPHQKIKIGTPGGNPDPHDIWIWGQDPNHTHTDPVDPRVVCCPGDTPDIDDNDD/DAVVVVVLQVVVVLCLVVVCVVVVQFDRDWDLLQKKWFAFPNHQKIKIGTDGGNPDPHGIWIWGQDPNHTHTDPVDDRVVCCPGDTPDINDNDDDD